Protein 5XPV (pdb70)

Structure (mmCIF, N/CA/C/O backbone):
data_5XPV
#
_entry.id   5XPV
#
_cell.length_a   45.412
_cell.length_b   67.785
_cell.length_c   74.625
_cell.angle_alpha   90.00
_cell.angle_beta   90.00
_cell.angle_gamma   90.00
#
_symmetry.space_group_name_H-M   'P 2 21 21'
#
loop_
_entity.id
_entity.type
_entity.pdbx_description
1 polymer 'amphioxus IgVJ-C2'
2 water water
#
loop_
_atom_site.group_PDB
_atom_site.id
_atom_site.type_symbol
_atom_site.label_atom_id
_atom_site.label_alt_id
_atom_site.label_comp_id
_atom_site.label_asym_id
_atom_site.label_entity_id
_atom_site.label_seq_id
_atom_site.pdbx_PDB_ins_code
_atom_site.Cartn_x
_atom_site.Cartn_y
_atom_site.Cartn_z
_atom_site.occupancy
_atom_site.B_iso_or_equiv
_atom_site.auth_seq_id
_atom_site.auth_comp_id
_atom_site.auth_asym_id
_atom_site.auth_atom_id
_atom_site.pdbx_PDB_model_num
ATOM 1 N N . VAL A 1 1 ? -20.129 1.867 -4.519 1.00 36.68 1 VAL A N 1
ATOM 2 C CA . VAL A 1 1 ? -20.940 2.699 -3.642 1.00 37.41 1 VAL A CA 1
ATOM 3 C C . VAL A 1 1 ? -22.404 2.293 -3.734 1.00 33.48 1 VAL A C 1
ATOM 4 O O . VAL A 1 1 ? -22.972 2.243 -4.831 1.00 30.27 1 VAL A O 1
ATOM 8 N N . SER A 1 2 ? -23.012 2.008 -2.585 1.00 29.67 2 SER A N 1
ATOM 9 C CA . SER A 1 2 ? -24.406 1.571 -2.562 1.00 32.50 2 SER A CA 1
ATOM 10 C C . SER A 1 2 ? -25.261 2.431 -1.635 1.00 30.42 2 SER A C 1
ATOM 11 O O . SER A 1 2 ? -24.901 2.662 -0.476 1.00 28.55 2 SER A O 1
ATOM 14 N N . HIS A 1 3 ? -26.402 2.890 -2.145 1.00 25.47 3 HIS A N 1
ATOM 15 C CA . HIS A 1 3 ? -27.282 3.769 -1.384 1.00 24.77 3 HIS A CA 1
ATOM 16 C C . HIS A 1 3 ? -28.750 3.491 -1.673 1.00 23.01 3 HIS A C 1
ATOM 17 O O . HIS A 1 3 ? -29.098 2.850 -2.663 1.00 22.55 3 HIS A O 1
ATOM 24 N N . GLN A 1 4 ? -29.607 3.988 -0.796 1.00 21.46 4 GLN A N 1
ATOM 25 C CA . GLN A 1 4 ? -31.045 3.901 -1.002 1.00 24.36 4 GLN A CA 1
ATOM 26 C C . GLN A 1 4 ? -31.488 5.146 -1.753 1.00 24.94 4 GLN A C 1
ATOM 27 O O . GLN A 1 4 ? -30.895 6.209 -1.571 1.00 22.23 4 GLN A O 1
ATOM 33 N N . GLN A 1 5 ? -32.512 5.024 -2.596 1.00 25.64 5 GLN A N 1
ATOM 34 C CA . GLN A 1 5 ? -33.022 6.180 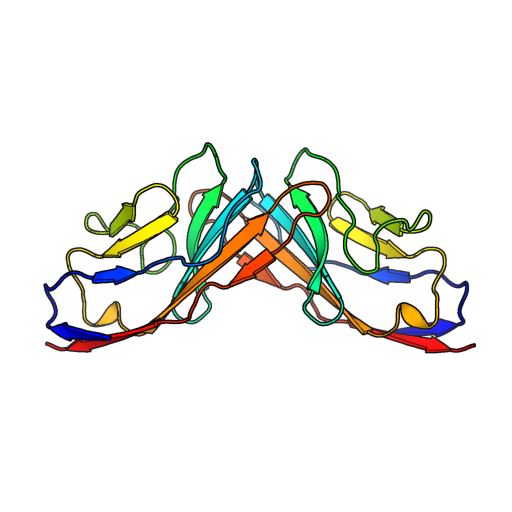-3.326 1.00 24.95 5 GLN A CA 1
ATOM 35 C C . GLN A 1 5 ? -33.370 7.291 -2.340 1.00 25.97 5 GLN A C 1
ATOM 36 O O . GLN A 1 5 ? -33.869 7.027 -1.239 1.00 26.65 5 GLN A O 1
ATOM 42 N N . GLY A 1 6 ? -33.065 8.530 -2.709 1.00 22.05 6 GLY A N 1
ATOM 43 C CA . GLY A 1 6 ? -33.328 9.659 -1.837 1.00 21.56 6 GLY A CA 1
ATOM 44 C C . GLY A 1 6 ? -32.122 10.069 -1.016 1.00 24.92 6 GLY A C 1
ATOM 45 O O . GLY A 1 6 ? -32.054 11.190 -0.502 1.00 22.39 6 GLY A O 1
ATOM 46 N N . GLN A 1 7 ? -31.161 9.162 -0.871 1.00 23.54 7 GLN A N 1
ATOM 47 C CA . GLN A 1 7 ? -29.908 9.547 -0.239 1.00 24.19 7 GLN A CA 1
ATOM 48 C C . GLN A 1 7 ? -29.100 10.405 -1.209 1.00 22.21 7 GLN A C 1
ATOM 49 O O . GLN A 1 7 ? -29.475 10.564 -2.365 1.00 20.54 7 GLN A O 1
ATOM 55 N N . SER A 1 8 ? -27.990 10.951 -0.737 1.00 20.27 8 SER A N 1
ATOM 56 C CA . SER A 1 8 ? -27.111 11.705 -1.614 1.00 21.53 8 SER A CA 1
ATOM 57 C C . SER A 1 8 ? -25.798 10.978 -1.859 1.00 21.11 8 SER A C 1
ATOM 58 O O . SER A 1 8 ? -25.388 10.154 -1.058 1.00 21.66 8 SER A O 1
ATOM 61 N N . HIS A 1 9 ? -25.114 11.305 -2.949 1.00 22.52 9 HIS A N 1
ATOM 62 C CA . HIS A 1 9 ? -23.710 10.908 -3.055 1.00 22.99 9 HIS A CA 1
ATOM 63 C C . HIS A 1 9 ? -22.832 12.055 -3.607 1.00 23.80 9 HIS A C 1
ATOM 64 O O . HIS A 1 9 ? -23.220 12.752 -4.556 1.00 22.99 9 HIS A O 1
ATOM 71 N N . LEU A 1 10 ? -21.623 12.177 -3.064 1.00 18.91 10 LEU A N 1
ATOM 72 C CA . LEU A 1 10 ? -20.583 12.989 -3.682 1.00 21.31 10 LEU A CA 1
ATOM 73 C C . LEU A 1 10 ? -19.550 12.095 -4.384 1.00 21.22 10 LEU A C 1
ATOM 74 O O . LEU A 1 10 ? -18.932 11.246 -3.752 1.00 20.20 10 LEU A O 1
ATOM 79 N N . PHE A 1 11 ? -19.382 12.285 -5.692 1.00 18.02 11 PHE A N 1
ATOM 80 C CA . PHE A 1 11 ? -18.330 11.601 -6.443 1.00 22.30 11 PHE A CA 1
ATOM 81 C C . PHE A 1 11 ? -17.073 12.456 -6.488 1.00 23.54 11 PHE A C 1
ATOM 82 O O . PHE A 1 11 ? -17.125 13.631 -6.869 1.00 20.00 11 PHE A O 1
ATOM 90 N N . GLU A 1 12 ? -15.939 11.864 -6.136 1.00 20.00 12 GLU A N 1
ATOM 91 C CA . GLU A 1 12 ? -14.694 12.615 -6.118 1.00 17.95 12 GLU A CA 1
ATOM 92 C C . GLU A 1 12 ? 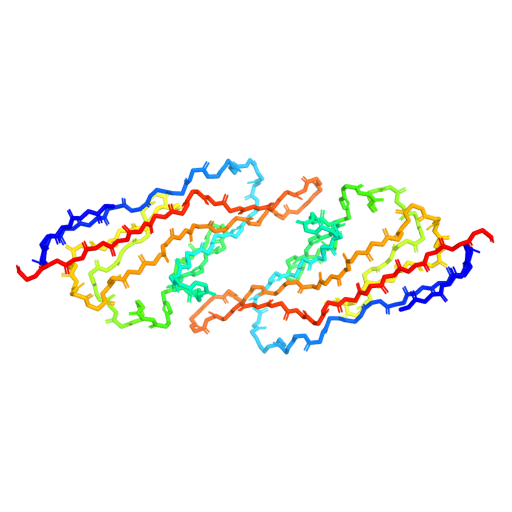-13.869 12.455 -7.390 1.00 21.53 12 GLU A C 1
ATOM 93 O O . GLU A 1 12 ? -13.598 11.346 -7.855 1.00 20.57 12 GLU A O 1
ATOM 99 N N . CYS A 1 13 ? -13.477 13.589 -7.951 1.00 18.70 13 CYS A N 1
ATOM 100 C CA . CYS A 1 13 ? -12.498 13.597 -9.023 1.00 20.51 13 CYS A CA 1
ATOM 101 C C . CYS A 1 13 ? -11.114 13.677 -8.389 1.00 20.61 13 CYS A C 1
ATOM 102 O O . CYS A 1 13 ? -10.765 14.695 -7.798 1.00 22.22 13 CYS A O 1
ATOM 105 N N . ASP A 1 14 ? -10.343 12.597 -8.488 1.00 20.55 14 ASP A N 1
ATOM 106 C CA . ASP A 1 14 ? -9.034 12.533 -7.833 1.00 23.51 14 ASP A CA 1
ATOM 107 C C . ASP A 1 14 ? -7.873 12.730 -8.810 1.00 23.70 14 ASP A C 1
ATOM 108 O O . ASP A 1 14 ? -6.736 12.324 -8.544 1.00 23.10 14 ASP A O 1
ATOM 113 N N . TYR A 1 15 ? -8.152 13.377 -9.934 1.00 18.40 15 TYR A N 1
ATOM 114 C CA . TYR A 1 15 ? -7.099 13.677 -10.896 1.00 20.68 15 TYR A CA 1
ATOM 115 C C . TYR A 1 15 ? -6.469 15.034 -10.602 1.00 23.46 15 TYR A C 1
ATOM 116 O O . TYR A 1 15 ? -7.175 16.037 -10.502 1.00 24.45 15 TYR A O 1
ATOM 125 N N . PRO A 1 16 ? -5.132 15.067 -10.474 1.00 21.77 16 PRO A N 1
ATOM 126 C CA . PRO A 1 16 ? -4.402 16.298 -10.151 1.00 22.74 16 PRO A CA 1
ATOM 127 C C . PRO A 1 16 ? -4.497 17.344 -11.260 1.00 25.29 16 PRO A C 1
ATOM 128 O O . PRO A 1 16 ? -4.210 17.040 -12.418 1.00 30.13 16 PRO A O 1
ATOM 132 N N . ILE A 1 17 ? -4.895 18.559 -10.900 1.00 22.57 17 ILE A N 1
ATOM 133 C CA . ILE A 1 17 ? -4.967 19.670 -11.844 1.00 22.75 17 ILE A CA 1
ATOM 134 C C . ILE A 1 17 ? -3.966 20.748 -11.440 1.00 32.36 17 ILE A C 1
ATOM 135 O O . ILE A 1 17 ? -4.104 21.349 -10.372 1.00 29.62 17 ILE A O 1
ATOM 140 N N . SER A 1 18 ? -2.953 20.982 -12.272 1.00 33.16 18 SER A N 1
ATOM 141 C CA . SER A 1 18 ? -1.949 21.999 -11.955 1.00 36.50 18 SER A CA 1
ATOM 142 C C . SER A 1 18 ? -1.985 23.173 -12.932 1.00 38.65 18 SER A C 1
ATOM 143 O O . SER A 1 18 ? -1.568 24.282 -12.594 1.00 35.55 18 SER A O 1
ATOM 146 N N . ALA A 1 19 ? -2.493 22.931 -14.138 1.00 25.11 19 ALA A N 1
ATOM 147 C CA . ALA A 1 19 ? -2.622 23.986 -15.138 1.00 26.74 19 ALA A CA 1
ATOM 148 C C . ALA A 1 19 ? -3.586 25.083 -14.694 1.00 26.60 19 ALA A C 1
ATOM 149 O O . ALA A 1 19 ? -4.556 24.813 -13.989 1.00 28.82 19 ALA A O 1
ATOM 151 N N . ASP A 1 20 ? -3.316 26.317 -15.116 1.00 29.71 20 ASP A N 1
ATOM 152 C CA . ASP A 1 20 ? -4.203 27.452 -14.856 1.00 34.78 20 ASP A CA 1
ATOM 153 C C . ASP A 1 20 ? -5.506 27.351 -15.641 1.00 34.45 20 ASP A C 1
ATOM 154 O O . ASP A 1 20 ? -6.543 27.853 -15.213 1.00 33.99 20 ASP A O 1
ATOM 159 N N . THR A 1 21 ? -5.437 26.729 -16.814 1.00 26.61 21 THR A N 1
ATOM 160 C CA . THR A 1 21 ? -6.611 26.575 -17.662 1.00 22.83 21 THR A CA 1
ATOM 161 C C . THR A 1 21 ? -6.839 25.093 -17.931 1.00 20.37 21 THR A C 1
ATOM 162 O O . THR A 1 21 ? -5.907 24.367 -18.275 1.00 22.26 21 THR A O 1
ATOM 166 N N . TYR A 1 22 ? -8.079 24.647 -17.768 1.00 22.46 22 TYR A N 1
ATOM 167 C CA . TYR A 1 22 ? -8.386 23.227 -17.843 1.00 21.12 22 TYR A CA 1
ATOM 168 C C . TYR A 1 22 ? -9.877 23.001 -18.011 1.00 21.38 22 TYR A C 1
ATOM 169 O O . TYR A 1 22 ? -10.692 23.885 -17.746 1.00 22.25 22 TYR A O 1
ATOM 178 N N . VAL A 1 23 ? -10.218 21.798 -18.450 1.00 21.96 23 VAL A N 1
ATOM 179 C CA . VAL A 1 23 ? -11.601 21.400 -18.627 1.00 17.84 23 VAL A CA 1
ATOM 180 C C . VAL A 1 23 ? -11.871 20.149 -17.798 1.00 20.30 23 VAL A C 1
ATOM 181 O O . VAL A 1 23 ? -11.027 19.256 -17.724 1.00 19.97 23 VAL A O 1
ATOM 185 N N . ILE A 1 24 ? -13.032 20.108 -17.149 1.00 17.73 24 ILE A N 1
ATOM 186 C CA . ILE A 1 24 ? -13.464 18.934 -16.415 1.00 18.11 24 ILE A CA 1
ATOM 187 C C . ILE A 1 24 ? -14.783 18.413 -16.986 1.00 18.09 24 ILE A C 1
ATOM 188 O O . ILE A 1 24 ? -15.722 19.182 -17.183 1.00 19.15 24 ILE A O 1
ATOM 193 N N . ASN A 1 25 ? -14.843 17.113 -17.266 1.00 17.44 25 ASN A N 1
ATOM 194 C CA . ASN A 1 25 ? -16.101 16.445 -17.587 1.00 17.22 25 ASN A CA 1
ATOM 195 C C . ASN A 1 25 ? -16.408 15.346 -16.582 1.00 17.68 25 ASN A C 1
ATOM 196 O O . ASN A 1 25 ? -15.497 14.673 -16.103 1.00 18.05 25 ASN A O 1
ATOM 201 N N . TRP A 1 26 ? -17.686 15.161 -16.281 1.00 16.66 26 TRP A N 1
ATOM 202 C CA . TRP A 1 26 ? -18.125 13.986 -15.539 1.00 15.28 26 TRP A CA 1
ATOM 203 C C . TRP A 1 26 ? -18.852 13.067 -16.509 1.00 17.38 26 TRP A C 1
ATOM 204 O O . TRP A 1 26 ? -19.660 13.521 -17.326 1.00 15.63 26 TRP A O 1
ATOM 215 N N . TYR A 1 27 ? -18.529 11.780 -16.433 1.00 17.44 27 TYR A N 1
ATOM 216 C CA . TYR A 1 27 ? -19.103 10.778 -17.319 1.00 19.10 27 TYR A CA 1
ATOM 217 C C . TYR A 1 27 ? -19.960 9.797 -16.545 1.00 21.42 27 TYR A C 1
ATOM 218 O O . TYR A 1 27 ? -19.652 9.456 -15.400 1.00 20.34 27 TYR A O 1
ATOM 227 N N . LYS A 1 28 ? -21.043 9.365 -17.182 1.00 18.90 28 LYS A N 1
ATOM 228 C CA . LYS A 1 28 ? -21.897 8.294 -16.687 1.00 21.66 28 LYS A CA 1
ATOM 229 C C . LYS A 1 28 ? -21.987 7.222 -17.770 1.00 24.50 28 LYS A C 1
ATOM 230 O O . LYS A 1 28 ? -22.521 7.478 -18.852 1.00 21.34 28 LYS A O 1
ATOM 236 N N . ASP A 1 29 ? -21.452 6.038 -17.482 1.00 24.51 29 ASP A N 1
ATOM 237 C CA . ASP A 1 29 ? -21.412 4.941 -18.457 1.00 24.20 29 ASP A CA 1
ATOM 238 C C . ASP A 1 29 ? -20.841 5.392 -19.809 1.00 29.40 29 ASP A C 1
ATOM 239 O O . ASP A 1 29 ? -21.338 5.006 -20.871 1.00 25.66 29 ASP A O 1
ATOM 244 N N . GLY A 1 30 ? -19.800 6.220 -19.761 1.00 26.40 30 GLY A N 1
ATOM 245 C CA . GLY A 1 30 ? -19.102 6.649 -20.962 1.00 30.37 30 GLY A CA 1
ATOM 246 C C . GLY A 1 30 ? -19.703 7.834 -21.701 1.00 27.43 30 GLY A C 1
ATOM 247 O O . GLY A 1 30 ? -19.214 8.217 -22.764 1.00 27.10 30 GLY A O 1
ATOM 248 N N . THR A 1 31 ? -20.767 8.414 -21.153 1.00 22.85 31 THR A N 1
ATOM 249 C CA . THR A 1 31 ? -21.402 9.586 -21.753 1.00 23.90 31 THR A CA 1
ATOM 250 C C . THR A 1 31 ? -21.266 10.803 -20.843 1.00 22.21 31 THR A C 1
ATOM 251 O O . THR A 1 31 ? -21.527 10.709 -19.642 1.00 20.81 31 THR A O 1
ATOM 255 N N . SER A 1 32 ? -20.871 11.942 -21.405 1.00 17.97 32 SER A N 1
ATOM 256 C CA . SER A 1 32 ? -20.669 13.140 -20.591 1.00 19.63 32 SER A CA 1
ATOM 257 C C . SER A 1 32 ? -21.984 13.659 -20.017 1.00 22.12 32 SER A C 1
ATOM 258 O O . SER A 1 32 ? -22.929 13.946 -20.766 1.00 20.69 32 SER A O 1
ATOM 261 N N . VAL A 1 33 ? -22.042 13.780 -18.692 1.00 19.02 33 VAL A N 1
ATOM 262 C CA . VAL A 1 33 ? -23.222 14.329 -18.026 1.00 20.32 33 VAL A CA 1
ATOM 263 C C . VAL A 1 33 ? -22.940 15.717 -17.461 1.00 19.37 33 VAL A C 1
ATOM 264 O O . VAL A 1 33 ? -23.816 16.344 -16.872 1.00 19.76 33 VAL A O 1
ATOM 268 N N . MET A 1 34 ? -21.714 16.194 -17.636 1.00 19.74 34 MET A N 1
ATOM 269 C CA . MET A 1 34 ? -21.365 17.549 -17.213 1.00 21.02 34 MET A CA 1
ATOM 270 C C . MET A 1 34 ? -20.051 17.987 -17.832 1.00 20.54 34 MET A C 1
ATOM 271 O O . MET A 1 34 ? -19.114 17.206 -17.906 1.00 18.01 34 MET A O 1
ATOM 276 N N . ASN A 1 35 ? -19.988 19.242 -18.265 1.00 20.29 35 ASN A N 1
ATOM 277 C CA . ASN A 1 35 ? -18.737 19.813 -18.739 1.00 21.39 35 ASN A CA 1
ATOM 278 C C . ASN A 1 35 ? -18.493 21.159 -18.069 1.00 21.25 35 ASN A C 1
ATOM 279 O O . ASN A 1 35 ? -19.432 21.853 -17.689 1.00 21.50 35 ASN A O 1
ATOM 284 N N . TYR A 1 36 ? -17.224 21.515 -17.923 1.00 18.35 36 TYR A N 1
ATOM 285 C CA . TYR A 1 36 ? -16.839 22.741 -17.243 1.00 18.93 36 TYR A CA 1
ATOM 286 C C . TYR A 1 36 ? -15.483 23.209 -17.740 1.00 19.63 36 TYR A C 1
ATOM 287 O O . TYR A 1 36 ? -14.541 22.427 -17.791 1.00 18.97 36 TYR A O 1
ATOM 296 N N . LEU A 1 37 ? -15.397 24.482 -18.112 1.00 21.19 37 LEU A N 1
ATOM 297 C CA . LEU A 1 37 ? -14.122 25.115 -18.436 1.00 20.77 37 LEU A CA 1
ATOM 298 C C . LEU A 1 37 ? -13.714 26.006 -17.273 1.00 22.88 37 LEU A C 1
ATOM 299 O O . LEU A 1 37 ? -14.555 26.706 -16.711 1.00 23.71 37 LEU A O 1
ATOM 304 N N . SER A 1 38 ? -12.437 25.962 -16.900 1.00 21.03 38 SER A N 1
ATOM 305 C CA . SER A 1 38 ? -11.948 26.703 -15.736 1.00 21.74 38 SER A CA 1
ATOM 306 C C . SER A 1 38 ? -12.366 28.173 -15.788 1.00 26.57 38 SER A C 1
ATOM 307 O O . SER A 1 38 ? -12.229 28.829 -16.813 1.00 26.07 38 SER A O 1
ATOM 310 N N . GLY A 1 39 ? -12.903 28.675 -14.680 1.00 35.45 39 GLY A N 1
ATOM 311 C CA . GLY A 1 39 ? -13.361 30.051 -14.613 1.00 36.45 39 GLY A CA 1
ATOM 312 C C . GLY A 1 39 ? -14.795 30.236 -15.079 1.00 43.21 39 GLY A C 1
ATOM 313 O O . GLY A 1 39 ? -15.373 31.310 -14.904 1.00 47.64 39 GLY A O 1
ATOM 314 N N . GLY A 1 40 ? -15.373 29.191 -15.667 1.00 30.80 40 GLY A N 1
ATOM 315 C CA . GLY A 1 40 ? -16.721 29.266 -16.203 1.00 29.63 40 GLY A CA 1
ATOM 316 C C . GLY A 1 40 ? -17.779 28.717 -15.261 1.00 30.94 40 GLY A C 1
ATOM 317 O O . GLY A 1 40 ? -17.671 28.856 -14.041 1.00 32.59 40 GLY A O 1
ATOM 318 N N . GLU A 1 41 ? -18.807 28.099 -15.838 1.00 32.41 41 GLU A N 1
ATOM 319 C CA . GLU A 1 41 ? -19.890 27.481 -15.074 1.00 33.69 41 GLU A CA 1
ATOM 320 C C . GLU A 1 41 ? -20.108 26.047 -15.547 1.00 29.64 41 GLU A C 1
ATOM 321 O O . GLU A 1 41 ? -19.924 25.753 -16.726 1.00 27.69 41 GLU A O 1
ATOM 327 N N . PRO A 1 42 ? -20.534 25.155 -14.640 1.00 24.96 42 PRO A N 1
ATOM 328 C CA . PRO A 1 42 ? -20.853 23.787 -15.059 1.00 22.49 42 PRO A CA 1
ATOM 329 C C . PRO A 1 42 ? -22.095 23.717 -15.940 1.00 24.28 42 PRO A C 1
ATOM 330 O O . PRO A 1 42 ? -23.062 24.444 -15.715 1.00 22.94 42 PRO A O 1
ATOM 334 N N . ALA A 1 43 ? -22.062 22.843 -16.936 1.00 18.87 43 ALA A N 1
ATOM 335 C CA . ALA A 1 43 ? -23.233 22.577 -17.753 1.00 24.29 43 ALA A CA 1
ATOM 336 C C . ALA A 1 43 ? -23.584 21.107 -17.641 1.00 23.63 43 ALA A C 1
ATOM 337 O O . ALA A 1 43 ? -22.808 20.250 -18.053 1.00 19.74 43 ALA A O 1
ATOM 339 N N . PHE A 1 44 ? -24.752 20.815 -17.079 1.00 22.32 44 PHE A N 1
ATOM 340 C CA . PHE A 1 44 ? -25.176 19.432 -16.900 1.00 24.74 44 PHE A CA 1
ATOM 341 C C . PHE A 1 44 ? -25.949 18.946 -18.123 1.00 26.21 44 PHE A C 1
ATOM 342 O O . PHE A 1 44 ? -26.770 19.672 -18.683 1.00 27.22 44 PHE A O 1
ATOM 350 N N . THR A 1 45 ? -25.661 17.716 -18.541 1.00 22.21 45 THR A N 1
ATOM 351 C CA . THR A 1 45 ? -26.142 17.207 -19.817 1.00 22.66 45 THR A CA 1
ATOM 352 C C . THR A 1 45 ? -26.638 15.767 -19.731 1.00 24.73 45 THR A C 1
ATOM 353 O O . THR A 1 45 ? -26.400 15.073 -18.745 1.00 21.79 45 THR A O 1
ATOM 357 N N . GLU A 1 46 ? -27.309 15.331 -20.797 1.00 22.36 46 GLU A N 1
ATOM 358 C CA . GLU A 1 46 ? -27.853 13.975 -20.923 1.00 25.89 46 GLU A CA 1
ATOM 359 C C . GLU A 1 46 ? -28.687 13.629 -19.682 1.00 25.82 46 GLU A C 1
ATOM 360 O O . GLU A 1 46 ? -29.604 14.363 -19.348 1.00 26.99 46 GLU A O 1
ATOM 366 N N . ASP A 1 47 ? -28.352 12.546 -18.982 1.00 27.25 47 ASP A N 1
ATOM 367 C CA . ASP A 1 47 ? -29.166 12.100 -17.847 1.00 24.84 47 ASP A CA 1
ATOM 368 C C . ASP A 1 47 ? -29.236 13.094 -16.690 1.00 27.25 47 ASP A C 1
ATOM 369 O O . ASP A 1 47 ? -30.179 13.056 -15.907 1.00 30.51 47 ASP A O 1
ATOM 374 N N . LEU A 1 48 ? -28.247 13.973 -16.573 1.00 24.99 48 LEU A N 1
ATOM 375 C CA . LEU A 1 48 ? -28.224 14.934 -15.473 1.00 24.90 48 LEU A CA 1
ATOM 376 C C . LEU A 1 48 ? -28.786 16.284 -15.896 1.00 27.99 48 LEU A C 1
ATOM 377 O O . LEU A 1 48 ? -28.771 17.250 -15.128 1.00 28.73 48 LEU A O 1
ATOM 382 N N . ASP A 1 49 ? -29.282 16.355 -17.123 1.00 34.73 49 ASP A N 1
ATOM 383 C CA . ASP A 1 49 ? -29.929 17.575 -17.575 1.00 37.55 49 ASP A CA 1
ATOM 384 C C . ASP A 1 49 ? -31.283 17.674 -16.880 1.00 38.71 49 ASP A C 1
ATOM 385 O O . ASP A 1 49 ? -31.845 16.656 -16.463 1.00 42.54 49 ASP A O 1
ATOM 390 N N . ASP A 1 50 ? -31.774 18.898 -16.716 1.00 37.05 50 ASP A N 1
ATOM 391 C CA . ASP A 1 50 ? -33.073 19.157 -16.085 1.00 36.14 50 ASP A CA 1
ATOM 392 C C . ASP A 1 50 ? -33.110 18.760 -14.608 1.00 32.56 50 ASP A C 1
ATOM 393 O O . ASP A 1 50 ? -34.140 18.904 -13.949 1.00 36.46 50 ASP A O 1
ATOM 398 N N . ARG A 1 51 ? -32.005 18.233 -14.094 1.00 36.79 51 ARG A N 1
ATOM 399 C CA . ARG A 1 51 ? -31.953 17.828 -12.694 1.00 29.21 51 ARG A CA 1
ATOM 400 C C . ARG A 1 51 ? -31.637 19.017 -11.806 1.00 28.53 51 ARG A C 1
ATOM 401 O O . ARG A 1 51 ? -30.595 19.655 -11.937 1.00 31.46 51 ARG A O 1
ATOM 409 N N . THR A 1 52 ? -32.563 19.304 -10.899 1.00 27.66 52 THR A N 1
ATOM 410 C CA . THR A 1 52 ? -32.418 20.380 -9.930 1.00 26.86 52 THR A CA 1
ATOM 411 C C . THR A 1 52 ? -31.561 19.996 -8.716 1.00 28.37 52 THR A C 1
ATOM 412 O O . THR A 1 52 ? -31.075 20.865 -7.998 1.00 28.17 52 THR A O 1
ATOM 416 N N . ASP A 1 53 ? -31.356 18.702 -8.505 1.00 21.90 53 ASP A N 1
ATOM 417 C CA . ASP A 1 53 ? -30.675 18.226 -7.301 1.00 23.04 53 ASP A CA 1
ATOM 418 C C . ASP A 1 53 ? -29.194 17.886 -7.526 1.00 24.48 53 ASP A C 1
ATOM 419 O O . ASP A 1 53 ? -28.554 17.288 -6.661 1.00 22.83 53 ASP A O 1
ATOM 424 N N . VAL A 1 54 ? -28.650 18.245 -8.685 1.00 22.61 54 VAL A N 1
ATOM 425 C CA . VAL A 1 54 ? -27.243 17.947 -8.962 1.00 22.12 54 VAL A CA 1
ATOM 426 C C . VAL A 1 54 ? -26.396 19.210 -8.811 1.00 25.80 54 VAL A C 1
ATOM 427 O O . VAL A 1 54 ? -26.849 20.313 -9.120 1.00 25.82 54 VAL A O 1
ATOM 431 N N . GLN A 1 55 ? -25.179 19.058 -8.293 1.00 21.85 55 GLN A N 1
ATOM 432 C CA . GLN A 1 55 ? -24.288 20.210 -8.131 1.00 23.02 55 GLN A CA 1
ATOM 433 C C . GLN A 1 55 ? -22.852 19.882 -8.479 1.00 21.91 55 GLN A C 1
ATOM 434 O O . GLN A 1 55 ? -22.389 18.758 -8.287 1.00 19.48 55 GLN A O 1
ATOM 440 N N . PHE A 1 56 ? -22.160 20.892 -8.992 1.00 17.68 56 PHE A N 1
ATOM 441 C CA . PHE A 1 56 ? -20.725 20.850 -9.207 1.00 21.04 56 PHE A CA 1
ATOM 442 C C . PHE A 1 56 ? -20.084 21.449 -7.970 1.00 21.81 56 PHE A C 1
ATOM 443 O O . PHE A 1 56 ? -20.291 22.627 -7.674 1.00 22.67 56 PHE A O 1
ATOM 451 N N . VAL A 1 57 ? -19.321 20.645 -7.239 1.00 19.54 57 VAL A N 1
ATOM 452 C CA . VAL A 1 57 ? -18.850 21.065 -5.923 1.00 21.72 57 VAL A CA 1
ATOM 453 C C . VAL A 1 57 ? -17.363 21.410 -5.914 1.00 20.85 57 VAL A C 1
ATOM 454 O O . VAL A 1 57 ? -16.533 20.639 -6.403 1.00 21.01 57 VAL A O 1
ATOM 458 N N . ASN A 1 58 ? -17.047 22.579 -5.356 1.00 22.41 58 ASN A N 1
ATOM 459 C CA . ASN A 1 58 ? -15.680 23.091 -5.289 1.00 21.62 58 ASN A CA 1
ATOM 460 C C . ASN A 1 58 ? -15.000 23.083 -6.656 1.00 23.20 58 ASN A C 1
ATOM 461 O O . ASN A 1 58 ? -13.802 22.822 -6.754 1.00 21.43 58 ASN A O 1
ATOM 466 N N . ASN A 1 59 ? -15.770 23.359 -7.705 1.00 22.30 59 ASN A N 1
ATOM 467 C CA . ASN A 1 59 ? -15.249 23.364 -9.073 1.00 22.17 59 ASN A CA 1
ATOM 468 C C . ASN A 1 59 ? -14.546 22.064 -9.465 1.00 21.60 59 ASN A C 1
ATOM 469 O O . ASN A 1 59 ? -13.615 22.080 -10.265 1.00 20.80 59 ASN A O 1
ATOM 474 N N . ARG A 1 60 ? -14.990 20.939 -8.910 1.00 19.11 60 ARG A N 1
ATOM 475 C CA . ARG A 1 60 ? -14.343 19.668 -9.217 1.00 21.27 60 ARG A CA 1
ATOM 476 C C . ARG A 1 60 ? -15.271 18.463 -9.095 1.00 19.44 60 ARG A C 1
ATOM 477 O O . ARG A 1 60 ? -15.349 17.646 -10.006 1.00 16.53 60 ARG A O 1
ATOM 485 N N . ASN A 1 61 ? -15.962 18.342 -7.966 1.00 17.74 61 ASN A N 1
ATOM 486 C CA . ASN A 1 61 ? -16.667 17.101 -7.661 1.00 20.17 61 ASN A CA 1
ATOM 487 C C . ASN A 1 61 ? -18.134 17.128 -8.054 1.00 19.61 61 ASN A C 1
ATOM 488 O O . ASN A 1 61 ? -18.728 18.194 -8.200 1.00 19.46 61 ASN A O 1
ATOM 493 N N . LEU A 1 62 ? -18.704 15.938 -8.223 1.00 19.39 62 LEU A N 1
ATOM 494 C CA . LEU A 1 62 ? -20.089 15.787 -8.646 1.00 17.29 62 LEU A CA 1
ATOM 495 C C . LEU A 1 62 ? -20.955 15.331 -7.485 1.00 20.80 62 LEU A C 1
ATOM 496 O O . LEU A 1 62 ? -20.725 14.273 -6.897 1.00 21.14 62 LEU A O 1
ATOM 501 N N . GLU A 1 63 ? -21.953 16.142 -7.166 1.00 17.93 63 GLU A N 1
ATOM 502 C CA . GLU A 1 63 ? -22.901 15.823 -6.104 1.00 22.05 63 GLU A CA 1
ATOM 503 C C . GLU A 1 63 ? -24.278 15.529 -6.680 1.00 19.55 63 GLU A C 1
ATOM 504 O O . GLU A 1 63 ? -24.830 16.343 -7.421 1.00 21.12 63 GLU A O 1
ATOM 510 N N . ILE A 1 64 ? -24.821 14.358 -6.358 1.00 16.66 64 ILE A N 1
ATOM 511 C CA . ILE A 1 64 ? -26.221 14.072 -6.642 1.00 18.90 64 ILE A CA 1
ATOM 512 C C . ILE A 1 64 ? -26.951 13.992 -5.306 1.00 23.00 64 ILE A C 1
ATOM 513 O O . ILE A 1 64 ? -26.750 13.055 -4.538 1.00 19.89 64 ILE A O 1
ATOM 518 N N . THR A 1 65 ? -27.783 14.986 -5.028 1.00 20.07 65 THR A N 1
ATOM 519 C CA . THR A 1 65 ? -28.392 15.123 -3.707 1.00 21.49 65 THR A CA 1
ATOM 520 C C . THR A 1 65 ? -29.591 14.194 -3.516 1.00 21.23 65 THR A C 1
ATOM 521 O O . THR A 1 65 ? -29.840 13.715 -2.410 1.00 22.05 65 THR A O 1
ATOM 525 N N . ASN A 1 66 ? -30.313 13.927 -4.599 1.00 18.61 66 ASN A N 1
ATOM 526 C CA . ASN A 1 66 ? -31.513 13.096 -4.540 1.00 20.18 66 ASN A CA 1
ATOM 527 C C . ASN A 1 66 ? -31.400 11.882 -5.457 1.00 21.30 66 ASN A C 1
ATOM 528 O O . ASN A 1 66 ? -31.950 11.874 -6.557 1.00 20.95 66 ASN A O 1
ATOM 533 N N . LEU A 1 67 ? -30.682 10.858 -4.999 1.00 19.95 67 LEU A N 1
ATOM 534 C CA . LEU A 1 67 ? -30.415 9.675 -5.817 1.00 20.32 67 LEU A CA 1
ATOM 535 C C . LEU A 1 67 ? -31.695 8.984 -6.278 1.00 23.68 67 LEU A C 1
ATOM 536 O O . LEU A 1 67 ? -32.585 8.719 -5.474 1.00 23.88 67 LEU A O 1
ATOM 541 N N . ARG A 1 68 ? -31.772 8.714 -7.577 1.00 22.32 68 ARG A N 1
ATOM 542 C CA . ARG A 1 68 ? -32.823 7.881 -8.154 1.00 23.17 68 ARG A CA 1
ATOM 543 C C . ARG A 1 68 ? -32.241 6.532 -8.519 1.00 22.89 68 ARG A C 1
ATOM 544 O O . ARG A 1 68 ? -31.032 6.404 -8.701 1.00 23.03 68 ARG A O 1
ATOM 552 N N . VAL A 1 69 ? -33.100 5.528 -8.659 1.00 25.30 69 VAL A N 1
ATOM 553 C CA . VAL A 1 69 ? -32.656 4.231 -9.155 1.00 28.02 69 VAL A CA 1
ATOM 554 C C . VAL A 1 69 ? -32.015 4.377 -10.538 1.00 25.14 69 VAL A C 1
ATOM 555 O O . VAL A 1 69 ? -31.015 3.721 -10.844 1.00 27.10 69 VAL A O 1
ATOM 559 N N . SER A 1 70 ? -32.570 5.264 -11.360 1.00 23.13 70 SER A N 1
ATOM 560 C CA . SER A 1 70 ? -32.040 5.485 -12.708 1.00 29.19 70 SER A CA 1
ATOM 561 C C . SER A 1 70 ? -30.629 6.096 -12.713 1.00 27.31 70 SER A C 1
ATOM 562 O O . SER A 1 70 ? -29.951 6.083 -13.743 1.00 26.01 70 SER A O 1
ATOM 565 N N . ASP A 1 71 ? -30.185 6.629 -11.575 1.00 23.84 71 ASP A N 1
ATOM 566 C CA . ASP A 1 71 ? -28.837 7.197 -11.485 1.00 23.47 71 ASP A CA 1
ATOM 567 C C . ASP A 1 71 ? -27.768 6.111 -11.432 1.00 25.29 71 ASP A C 1
ATOM 568 O O . ASP A 1 71 ? -26.571 6.400 -11.537 1.00 21.94 71 ASP A O 1
ATOM 573 N N . GLU A 1 72 ? -28.205 4.866 -11.261 1.00 24.82 72 GLU A N 1
ATOM 574 C CA . GLU A 1 72 ? -27.305 3.715 -11.264 1.00 29.75 72 GLU A CA 1
ATOM 575 C C . GLU A 1 72 ? -26.376 3.725 -12.475 1.00 26.37 72 GLU A C 1
ATOM 576 O O . GLU A 1 72 ? -26.812 3.965 -13.597 1.00 25.78 72 GLU A O 1
ATOM 582 N N . GLY A 1 73 ? -25.091 3.471 -12.249 1.00 24.47 73 GLY A N 1
ATOM 583 C CA . GLY A 1 73 ? -24.150 3.402 -13.353 1.00 27.12 73 GLY A CA 1
ATOM 584 C C . GLY A 1 73 ? -22.716 3.666 -12.942 1.00 23.53 73 GLY A C 1
ATOM 585 O O . GLY A 1 73 ? -22.428 3.849 -11.762 1.00 23.35 73 GLY A O 1
ATOM 586 N N . GLU A 1 74 ? -21.815 3.681 -13.919 1.00 23.09 74 GLU A N 1
ATOM 587 C CA . GLU A 1 74 ? -20.411 3.953 -13.645 1.00 22.73 74 GLU A CA 1
ATOM 588 C C . GLU A 1 74 ? -20.090 5.420 -13.888 1.00 24.13 74 GLU A C 1
ATOM 589 O O . GLU A 1 74 ? -20.418 5.972 -14.940 1.00 22.35 74 GLU A O 1
ATOM 595 N N . TYR A 1 75 ? -19.447 6.042 -12.904 1.00 20.27 75 TYR A N 1
ATOM 596 C CA . TYR A 1 75 ? -19.110 7.461 -12.967 1.00 18.10 75 TYR A CA 1
ATOM 597 C C . TYR A 1 75 ? -17.611 7.688 -12.848 1.00 18.05 75 TYR A C 1
ATOM 598 O O . TYR A 1 75 ? -16.938 7.041 -12.046 1.00 18.95 75 TYR A O 1
ATOM 607 N N . TYR A 1 76 ? -17.094 8.633 -13.624 1.00 18.76 76 TYR A N 1
ATOM 608 C CA . TYR A 1 76 ? -15.718 9.091 -13.437 1.00 20.50 76 TYR A CA 1
ATOM 609 C C . TYR A 1 76 ? -15.536 10.473 -14.045 1.00 17.86 76 TYR A C 1
ATOM 610 O O . TYR A 1 76 ? -16.301 10.875 -14.921 1.00 19.37 76 TYR A O 1
ATOM 619 N N . CYS A 1 77 ? -14.522 11.195 -13.579 1.00 18.68 77 CYS A N 1
ATOM 620 C CA . CYS A 1 77 ? -14.198 12.505 -14.136 1.00 18.47 77 CYS A CA 1
ATOM 621 C C . CYS A 1 77 ? -13.069 12.367 -15.149 1.00 20.45 77 CYS A C 1
ATOM 622 O O . CYS A 1 77 ? -12.250 11.456 -15.044 1.00 19.29 77 CYS A O 1
ATOM 625 N N . SER A 1 78 ? -13.048 13.258 -16.137 1.00 19.86 78 SER A N 1
ATOM 626 C CA . SER A 1 78 ? -11.926 13.367 -17.060 1.00 20.26 78 SER A CA 1
ATOM 627 C C . SER A 1 78 ? -11.430 14.801 -17.054 1.00 20.80 78 SER A C 1
ATOM 628 O O . SER A 1 78 ? -12.227 15.735 -17.121 1.00 22.18 78 SER A O 1
ATOM 631 N N . VAL A 1 79 ? -10.115 14.971 -16.976 1.00 19.22 79 VAL A N 1
ATOM 632 C CA . VAL A 1 79 ? -9.508 16.295 -16.946 1.00 16.03 79 VAL A CA 1
ATOM 633 C C . VAL A 1 79 ? -8.635 16.529 -18.180 1.00 19.73 79 VAL A C 1
ATOM 634 O O . VAL A 1 79 ? -7.882 15.648 -18.585 1.00 19.72 79 VAL A O 1
ATOM 638 N N . ILE A 1 80 ? -8.759 17.701 -18.791 1.00 16.56 80 ILE A N 1
ATOM 639 C CA . ILE A 1 80 ? -7.852 18.090 -19.867 1.00 17.12 80 ILE A CA 1
ATOM 640 C C . ILE A 1 80 ? -7.205 19.422 -19.515 1.00 18.86 80 ILE A C 1
ATOM 641 O O . ILE A 1 80 ? -7.895 20.428 -19.349 1.00 20.69 80 ILE A O 1
ATOM 646 N N . GLU A 1 81 ? -5.884 19.420 -19.383 1.00 18.39 81 GLU A N 1
ATOM 647 C CA . GLU A 1 81 ? -5.150 20.651 -19.127 1.00 23.55 81 GLU A CA 1
ATOM 648 C C . GLU A 1 81 ? -4.809 21.365 -20.429 1.00 23.52 81 GLU A C 1
ATOM 649 O O . GLU A 1 81 ? -4.413 20.734 -21.409 1.00 19.73 81 GLU A O 1
ATOM 655 N N . ILE A 1 82 ? -4.965 22.684 -20.431 1.00 23.01 82 ILE A N 1
ATOM 656 C CA . ILE A 1 82 ? -4.654 23.488 -21.607 1.00 24.69 82 ILE A CA 1
ATOM 657 C C . ILE A 1 82 ? -3.293 24.162 -21.467 1.00 24.47 82 ILE A C 1
ATOM 658 O O . ILE A 1 82 ? -2.983 24.731 -20.422 1.00 26.06 82 ILE A O 1
ATOM 663 N N . GLY A 1 83 ? -2.478 24.091 -22.517 1.00 22.86 83 GLY A N 1
ATOM 664 C CA . GLY A 1 83 ? -1.210 24.798 -22.535 1.00 28.95 83 GLY A CA 1
ATOM 665 C C . GLY A 1 83 ? 0.005 23.894 -22.593 1.00 25.59 83 GLY A C 1
ATOM 666 O O . GLY A 1 83 ? -0.117 22.675 -22.725 1.00 22.83 83 GLY A O 1
ATOM 667 N N . ALA A 1 84 ? 1.186 24.499 -22.492 1.00 26.69 84 ALA A N 1
ATOM 668 C CA . ALA A 1 84 ? 2.435 23.759 -22.601 1.00 26.73 84 ALA A CA 1
ATOM 669 C C . ALA A 1 84 ? 2.520 22.669 -21.537 1.00 26.87 84 ALA A C 1
ATOM 670 O O . ALA A 1 84 ? 2.211 22.900 -20.369 1.00 26.73 84 ALA A O 1
ATOM 672 N N . GLY A 1 85 ? 2.910 21.470 -21.958 1.00 25.30 85 GLY A N 1
ATOM 673 C CA . GLY A 1 85 ? 3.009 20.340 -21.053 1.00 30.17 85 GLY A CA 1
ATOM 674 C C . GLY A 1 85 ? 1.673 19.892 -20.487 1.00 27.04 85 GLY A C 1
ATOM 675 O O . GLY A 1 85 ? 1.628 19.097 -19.547 1.00 28.52 85 GLY A O 1
ATOM 676 N N . GLY A 1 86 ? 0.583 20.398 -21.056 1.00 26.27 86 GLY A N 1
ATOM 677 C CA . GLY A 1 86 ? -0.750 20.053 -20.596 1.00 23.78 86 GLY A CA 1
ATOM 678 C C . GLY A 1 86 ? -1.015 18.561 -20.628 1.00 26.22 86 GLY A C 1
ATOM 679 O O . GLY A 1 86 ? -0.790 17.900 -21.643 1.00 26.10 86 GLY A O 1
ATOM 680 N N . GLN A 1 87 ? -1.489 18.021 -19.511 1.00 23.25 87 GLN A N 1
ATOM 681 C CA . GLN A 1 87 ? -1.785 16.596 -19.448 1.00 25.34 87 GLN A CA 1
ATOM 682 C C . GLN A 1 87 ? -3.285 16.334 -19.507 1.00 22.31 87 GLN A C 1
ATOM 683 O O . GLN A 1 87 ? -4.089 17.253 -19.437 1.00 24.58 87 GLN A O 1
ATOM 689 N N . SER A 1 88 ? -3.640 15.062 -19.631 1.00 22.27 88 SER A N 1
ATOM 690 C CA . SER A 1 88 ? -5.023 14.637 -19.770 1.00 21.38 88 SER A CA 1
ATOM 691 C C . SER A 1 88 ? -5.192 13.277 -19.115 1.00 22.46 88 SER A C 1
ATOM 692 O O . SER A 1 88 ? -4.325 12.412 -19.253 1.00 21.55 88 SER A O 1
ATOM 695 N N . GLY A 1 89 ? -6.292 13.083 -18.395 1.00 20.30 89 GLY A N 1
ATOM 696 C CA . GLY A 1 89 ? -6.537 11.797 -17.769 1.00 23.37 89 GLY A CA 1
ATOM 697 C C . GLY A 1 89 ? -7.881 11.632 -17.088 1.00 23.58 89 GLY A C 1
ATOM 698 O O . GLY A 1 89 ? -8.683 12.568 -17.022 1.00 20.33 89 GLY A O 1
ATOM 699 N N . ASP A 1 90 ? -8.118 10.426 -16.581 1.00 22.07 90 ASP A N 1
ATOM 700 C CA . ASP A 1 90 ? -9.366 10.092 -15.912 1.00 21.96 90 ASP A CA 1
ATOM 701 C C . ASP A 1 90 ? -9.172 9.927 -14.414 1.00 22.48 90 ASP A C 1
ATOM 702 O O . ASP A 1 90 ? -8.129 9.452 -13.958 1.00 21.38 90 ASP A O 1
ATOM 707 N N . GLY A 1 91 ? -10.196 10.287 -13.652 1.00 18.50 91 GLY A N 1
ATOM 708 C CA . GLY A 1 91 ? -10.211 9.989 -12.237 1.00 18.45 91 GLY A CA 1
ATOM 709 C C . GLY A 1 91 ? -10.625 8.544 -12.047 1.00 22.09 91 GLY A C 1
ATOM 710 O O . GLY A 1 91 ? -10.892 7.832 -13.022 1.00 20.55 91 GLY A O 1
ATOM 711 N N . THR A 1 92 ? -10.677 8.114 -10.791 1.00 19.64 92 THR A N 1
ATOM 712 C CA . THR A 1 92 ? -11.124 6.772 -10.433 1.00 23.70 92 THR A CA 1
ATOM 713 C C . THR A 1 92 ? -12.581 6.538 -10.840 1.00 21.80 92 THR A C 1
ATOM 714 O O . THR A 1 92 ? -13.410 7.435 -10.726 1.00 19.85 92 THR A O 1
ATOM 718 N N . ARG A 1 93 ? -12.884 5.338 -11.333 1.00 23.26 93 ARG A N 1
ATOM 719 C CA . ARG A 1 93 ? -14.250 4.992 -11.715 1.00 23.47 93 ARG A CA 1
ATOM 720 C C . ARG A 1 93 ? -15.032 4.447 -10.525 1.00 24.21 93 ARG A C 1
ATOM 721 O O . ARG A 1 93 ? -14.516 3.638 -9.756 1.00 24.53 93 ARG A O 1
ATOM 729 N N . TYR A 1 94 ? -16.274 4.901 -10.373 1.00 23.39 94 TYR A N 1
ATOM 730 C CA . TYR A 1 94 ? -17.127 4.466 -9.270 1.00 24.06 94 TYR A CA 1
ATOM 731 C C . TYR A 1 94 ? -18.399 3.807 -9.777 1.00 26.66 94 TYR A C 1
ATOM 732 O O . TYR A 1 94 ? -19.077 4.355 -10.638 1.00 25.47 94 TYR A O 1
ATOM 741 N N . GLN A 1 95 ? -18.739 2.643 -9.232 1.00 24.43 95 GLN A N 1
ATOM 742 C CA . GLN A 1 95 ? -19.995 2.004 -9.601 1.00 21.66 95 GLN A CA 1
ATOM 743 C C . GLN A 1 95 ? -21.095 2.343 -8.588 1.00 25.30 95 GLN A C 1
ATOM 744 O O . GLN A 1 95 ? -21.046 1.929 -7.431 1.00 27.16 95 GLN A O 1
ATOM 750 N N . LEU A 1 96 ? -22.082 3.110 -9.034 1.00 21.72 96 LEU A N 1
ATOM 751 C CA . LEU A 1 96 ? -23.183 3.511 -8.173 1.00 26.51 96 LEU A CA 1
ATOM 752 C C . LEU A 1 96 ? -24.316 2.500 -8.248 1.00 26.11 96 LEU A C 1
ATOM 753 O O . LEU A 1 96 ? -24.853 2.228 -9.327 1.00 24.67 96 LEU A O 1
ATOM 758 N N . VAL A 1 97 ? -24.652 1.934 -7.096 1.00 23.11 97 VAL A N 1
ATOM 759 C CA . VAL A 1 97 ? -25.819 1.075 -6.953 1.00 23.77 97 VAL A CA 1
ATOM 760 C C . VAL A 1 97 ? -26.864 1.797 -6.100 1.00 24.40 97 VAL A C 1
ATOM 761 O O . VAL A 1 97 ? -26.538 2.347 -5.045 1.00 22.15 97 VAL A O 1
ATOM 765 N N . VAL A 1 98 ? -28.111 1.809 -6.562 1.00 23.16 98 VAL A N 1
ATOM 766 C CA . VAL A 1 98 ? -29.192 2.465 -5.830 1.00 23.49 98 VAL A CA 1
ATOM 767 C C . VAL A 1 98 ? -30.388 1.527 -5.653 1.00 29.81 98 VAL A C 1
ATOM 768 O O . VAL A 1 98 ? -30.968 1.057 -6.635 1.00 35.49 98 VAL A O 1
ATOM 772 N N . PHE A 1 99 ? -30.753 1.261 -4.402 1.00 30.07 99 PHE A N 1
ATOM 773 C CA . PHE A 1 99 ? -31.884 0.383 -4.099 1.00 32.32 99 PHE A CA 1
ATOM 774 C C . PHE A 1 99 ? -33.106 1.171 -3.675 1.00 31.12 99 PHE A C 1
ATOM 775 O O . PHE A 1 99 ? -32.990 2.289 -3.174 1.00 26.89 99 PHE A O 1
ATOM 783 N N . VAL A 1 100 ? -34.278 0.573 -3.866 1.00 31.07 100 VAL A N 1
ATOM 784 C CA . VAL A 1 100 ? -35.510 1.111 -3.312 1.00 30.23 100 VAL A CA 1
ATOM 785 C C . VAL A 1 100 ? -35.469 0.979 -1.792 1.00 34.05 100 VAL A C 1
ATOM 786 O O . VAL A 1 100 ? -34.940 -0.010 -1.286 1.00 33.78 100 VAL A O 1
ATOM 791 N N . VAL B 1 1 ? -2.329 3.110 -42.394 1.00 28.03 1 VAL B N 1
ATOM 792 C CA . VAL B 1 1 ? -1.318 3.978 -43.001 1.00 35.07 1 VAL B CA 1
ATOM 793 C C . VAL B 1 1 ? 0.080 3.382 -42.855 1.00 33.95 1 VAL B C 1
ATOM 794 O O . VAL B 1 1 ? 0.527 3.110 -41.738 1.00 28.93 1 VAL B O 1
ATOM 798 N N . SER B 1 2 ? 0.774 3.183 -43.974 1.00 31.07 2 SER B N 1
ATOM 799 C CA . SER B 1 2 ? 2.142 2.661 -43.926 1.00 30.79 2 SER B CA 1
ATOM 800 C C . SER B 1 2 ? 3.080 3.509 -44.775 1.00 33.84 2 SER B C 1
ATOM 801 O O . SER B 1 2 ? 2.914 3.596 -45.989 1.00 29.26 2 SER B O 1
ATOM 804 N N . HIS B 1 3 ? 4.063 4.132 -44.129 1.00 27.59 3 HIS B N 1
ATOM 805 C CA . HIS B 1 3 ? 4.932 5.092 -44.802 1.00 27.40 3 HIS B CA 1
ATOM 806 C C . HIS B 1 3 ? 6.410 4.880 -44.490 1.00 27.33 3 HIS B C 1
ATOM 807 O O . HIS B 1 3 ? 6.764 4.364 -43.435 1.00 23.61 3 HIS B O 1
ATOM 814 N N . GLN B 1 4 ? 7.269 5.283 -45.419 1.00 24.06 4 GLN B N 1
ATOM 815 C CA . GLN B 1 4 ? 8.702 5.286 -45.175 1.00 25.12 4 GLN B CA 1
ATOM 816 C C . GLN B 1 4 ? 9.038 6.534 -44.371 1.00 23.22 4 GLN B C 1
ATOM 817 O O . GLN B 1 4 ? 8.366 7.561 -44.516 1.00 20.27 4 GLN B O 1
ATOM 823 N N . GLN B 1 5 ? 10.043 6.447 -43.503 1.00 23.66 5 GLN B N 1
ATOM 824 C CA . GLN B 1 5 ? 10.496 7.625 -42.775 1.00 24.32 5 GLN B CA 1
ATOM 825 C C . GLN B 1 5 ? 10.801 8.743 -43.774 1.00 24.64 5 GLN B C 1
ATOM 826 O O . GLN B 1 5 ? 11.280 8.485 -44.882 1.00 24.45 5 GLN B O 1
ATOM 832 N N . GLY B 1 6 ? 10.480 9.977 -43.404 1.00 20.15 6 GLY B N 1
ATOM 833 C CA . GLY B 1 6 ? 10.685 11.103 -44.296 1.00 21.14 6 GLY B CA 1
ATOM 834 C C . GLY B 1 6 ? 9.432 11.520 -45.038 1.00 20.37 6 GLY B C 1
ATOM 835 O O . GLY B 1 6 ? 9.297 12.678 -45.442 1.00 21.26 6 GLY B O 1
ATOM 836 N N . GLN B 1 7 ? 8.506 10.582 -45.221 1.00 21.68 7 GLN B N 1
ATOM 837 C CA . GLN B 1 7 ? 7.191 10.926 -45.743 1.00 20.82 7 GLN B CA 1
ATOM 838 C C . GLN B 1 7 ? 6.423 11.774 -44.728 1.00 19.24 7 GLN B C 1
ATOM 839 O O . GLN B 1 7 ? 6.827 11.904 -43.574 1.00 19.35 7 GLN B O 1
ATOM 845 N N . SER B 1 8 ? 5.323 12.362 -45.180 1.00 17.54 8 SER B N 1
ATOM 846 C CA . SER B 1 8 ? 4.447 13.148 -44.318 1.00 21.25 8 SER B CA 1
ATOM 847 C C . SER B 1 8 ? 3.133 12.413 -44.118 1.00 21.05 8 SER B C 1
ATOM 848 O O . SER B 1 8 ? 2.805 11.510 -44.884 1.00 21.92 8 SER B O 1
ATOM 851 N N . HIS B 1 9 ? 2.372 12.803 -43.102 1.00 18.75 9 HIS B N 1
ATOM 852 C CA . HIS B 1 9 ? 1.000 12.323 -42.987 1.00 19.33 9 HIS B CA 1
ATOM 853 C C . HIS B 1 9 ? 0.113 13.330 -42.280 1.00 20.95 9 HIS B C 1
ATOM 854 O O . HIS B 1 9 ? 0.508 13.943 -41.289 1.00 15.79 9 HIS B O 1
ATOM 861 N N . LEU B 1 10 ? -1.094 13.491 -42.810 1.00 19.77 10 LEU B N 1
ATOM 862 C CA . LEU B 1 10 ? -2.108 14.323 -42.183 1.00 20.03 10 LEU B CA 1
ATOM 863 C C . LEU B 1 10 ? -3.170 13.444 -41.538 1.00 21.52 10 LEU B C 1
ATOM 864 O O . LEU B 1 10 ? -3.823 12.659 -42.221 1.00 19.04 10 LEU B O 1
ATOM 869 N N . PHE B 1 11 ? -3.323 13.567 -40.222 1.00 17.68 11 PHE B N 1
ATOM 870 C CA . PHE B 1 11 ? -4.371 12.866 -39.497 1.00 18.06 11 PHE B CA 1
ATOM 871 C C . PHE B 1 11 ? -5.611 13.750 -39.404 1.00 21.23 11 PHE B C 1
ATOM 872 O O . PHE B 1 11 ? -5.522 14.919 -39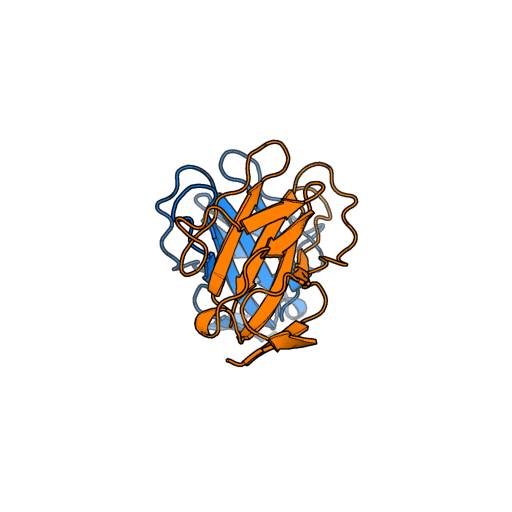.017 1.00 17.07 11 PHE B O 1
ATOM 880 N N . GLU B 1 12 ? -6.768 13.189 -39.735 1.00 21.52 12 GLU B N 1
ATOM 881 C CA . GLU B 1 12 ? -7.996 13.983 -39.780 1.00 19.31 12 GLU B CA 1
ATOM 882 C C . GLU B 1 12 ? -8.873 13.792 -38.559 1.00 18.75 12 GLU B C 1
ATOM 883 O O . GLU B 1 12 ? -9.220 12.677 -38.190 1.00 20.93 12 GLU B O 1
ATOM 889 N N . CYS B 1 13 ? -9.229 14.900 -37.931 1.00 19.17 13 CYS B N 1
ATOM 890 C CA . CYS B 1 13 ? -10.230 14.862 -36.888 1.00 20.27 13 CYS B CA 1
ATOM 891 C C . CYS B 1 13 ? -11.606 14.967 -37.538 1.00 20.90 13 CYS B C 1
ATOM 892 O O . CYS B 1 13 ? -11.994 16.038 -38.001 1.00 21.92 13 CYS B O 1
ATOM 895 N N . ASP B 1 14 ? -12.331 13.855 -37.583 1.00 19.55 14 ASP B N 1
ATOM 896 C CA . ASP B 1 14 ? -13.628 13.824 -38.262 1.00 21.22 14 ASP B CA 1
ATOM 897 C C . ASP B 1 14 ? -14.818 13.962 -37.305 1.00 25.45 14 ASP B C 1
ATOM 898 O O . ASP B 1 14 ? -15.950 13.586 -37.632 1.00 24.02 14 ASP B O 1
ATOM 903 N N . TYR B 1 15 ? -14.565 14.516 -36.124 1.00 23.93 15 TYR B N 1
ATOM 904 C CA . TYR B 1 15 ? -15.645 14.800 -35.189 1.00 24.06 15 TYR B CA 1
ATOM 905 C C . TYR B 1 15 ? -16.306 16.136 -35.540 1.00 24.27 15 TYR B C 1
ATOM 906 O O . TYR B 1 15 ? -15.627 17.153 -35.657 1.00 26.90 15 TYR B O 1
ATOM 915 N N . PRO B 1 16 ? -17.635 16.139 -35.716 1.00 24.05 16 PRO B N 1
ATOM 916 C CA . PRO B 1 16 ? -18.313 17.390 -36.077 1.00 27.30 16 PRO B CA 1
ATOM 917 C C . PRO B 1 16 ? -18.315 18.375 -34.911 1.00 27.57 16 PRO B C 1
ATOM 918 O O . PRO B 1 16 ? -18.686 18.000 -33.800 1.00 30.81 16 PRO B O 1
ATOM 922 N N . ILE B 1 17 ? -17.902 19.614 -35.157 1.00 23.87 17 ILE B N 1
ATOM 923 C CA . ILE B 1 17 ? -17.858 20.609 -34.091 1.00 25.75 17 ILE B CA 1
ATOM 924 C C . ILE B 1 17 ? -18.771 21.788 -34.398 1.00 27.59 17 ILE B C 1
ATOM 925 O O . ILE B 1 17 ? -18.453 22.633 -35.235 1.00 27.24 17 ILE B O 1
ATOM 930 N N . SER B 1 18 ? -19.898 21.837 -33.698 1.00 37.16 18 SER B N 1
ATOM 931 C CA . SER B 1 18 ? -20.883 22.898 -33.870 1.00 39.53 18 SER B CA 1
ATOM 932 C C . SER B 1 18 ? -20.798 23.943 -32.749 1.00 35.35 18 SER B C 1
ATOM 933 O O . SER B 1 18 ? -21.128 25.108 -32.955 1.00 35.80 18 SER B O 1
ATOM 936 N N . ALA B 1 19 ? -20.339 23.524 -31.573 1.00 32.54 19 ALA B N 1
ATOM 937 C CA . ALA B 1 19 ? -20.211 24.425 -30.428 1.00 34.53 19 ALA B CA 1
ATOM 938 C C . ALA B 1 19 ? -19.242 25.575 -30.695 1.00 31.70 19 ALA B C 1
ATOM 939 O O . ALA B 1 19 ? -18.315 25.456 -31.493 1.00 30.14 19 ALA B O 1
ATOM 941 N N . ASP B 1 20 ? -19.466 26.689 -30.009 1.00 37.09 20 ASP B N 1
ATOM 942 C CA . ASP B 1 20 ? -18.622 27.868 -30.142 1.00 37.68 20 ASP B CA 1
ATOM 943 C C . ASP B 1 20 ? -17.350 27.730 -29.313 1.00 38.54 20 ASP B C 1
ATOM 944 O O . ASP B 1 20 ? -16.274 28.180 -29.716 1.00 38.43 20 ASP B O 1
ATOM 949 N N . THR B 1 21 ? -17.479 27.109 -28.145 1.00 27.43 21 THR B N 1
ATOM 950 C CA . THR B 1 21 ? -16.337 26.903 -27.268 1.00 25.54 21 THR B CA 1
ATOM 951 C C . THR B 1 21 ? -16.071 25.413 -27.113 1.00 25.36 21 THR B C 1
ATOM 952 O O . THR B 1 21 ? -16.960 24.653 -26.733 1.00 20.85 21 THR B O 1
ATOM 956 N N . TYR B 1 22 ? -14.845 24.997 -27.406 1.00 24.15 22 TYR B N 1
ATOM 957 C CA . TYR B 1 22 ? -14.511 23.580 -27.390 1.00 21.77 22 TYR B CA 1
ATOM 958 C C . TYR B 1 22 ? -13.021 23.368 -27.213 1.00 20.51 22 TYR B C 1
ATOM 959 O O . TYR B 1 22 ? -12.228 24.295 -27.376 1.00 22.36 22 TYR B O 1
ATOM 968 N N . VAL B 1 23 ? -12.651 22.140 -26.867 1.00 19.80 23 VAL B N 1
ATOM 969 C CA . VAL B 1 23 ? -11.249 21.755 -26.760 1.00 19.09 23 VAL B CA 1
ATOM 970 C C . VAL B 1 23 ? -10.975 20.562 -27.662 1.00 21.30 23 VAL B C 1
ATOM 971 O O . VAL B 1 23 ? -11.770 19.619 -27.718 1.00 17.58 23 VAL B O 1
ATOM 975 N N . ILE B 1 24 ? -9.853 20.612 -28.373 1.00 21.48 24 ILE B N 1
ATOM 976 C CA . ILE B 1 24 ? -9.417 19.488 -29.182 1.00 17.72 24 ILE B CA 1
ATOM 977 C C . ILE B 1 24 ? -8.105 18.937 -28.640 1.00 19.11 24 ILE B C 1
ATOM 978 O O . ILE B 1 24 ? -7.173 19.698 -28.368 1.00 20.70 24 ILE B O 1
ATOM 983 N N . ASN B 1 25 ? -8.032 17.620 -28.469 1.00 18.09 25 ASN B N 1
ATOM 984 C CA . ASN B 1 25 ? -6.765 16.959 -28.173 1.00 18.83 25 ASN B CA 1
ATOM 985 C C . ASN B 1 25 ? -6.445 15.943 -29.252 1.00 18.59 25 ASN B C 1
ATOM 986 O O . ASN B 1 25 ? -7.349 15.336 -29.814 1.00 19.00 25 ASN B O 1
ATOM 991 N N . TRP B 1 26 ? -5.164 15.786 -29.560 1.00 16.47 26 TRP B N 1
ATOM 992 C CA . TRP B 1 26 ? -4.716 14.652 -30.343 1.00 16.75 26 TRP B CA 1
ATOM 993 C C . TRP B 1 26 ? -3.997 13.666 -29.438 1.00 17.86 26 TRP B C 1
ATOM 994 O O . TRP B 1 26 ? -3.157 14.048 -28.615 1.00 17.78 26 TRP B O 1
ATOM 1005 N N . TYR B 1 27 ? -4.341 12.395 -29.599 1.00 17.25 27 TYR B N 1
ATOM 1006 C CA . TYR B 1 27 ? -3.749 11.330 -28.812 1.00 15.92 27 TYR B CA 1
ATOM 1007 C C . TYR B 1 27 ? -2.885 10.412 -29.655 1.00 20.72 27 TYR B C 1
ATOM 1008 O O . TYR B 1 27 ? -3.202 10.118 -30.810 1.00 18.74 27 TYR B O 1
ATOM 1017 N N . LYS B 1 28 ? -1.782 9.975 -29.057 1.00 17.88 28 LYS B N 1
ATOM 1018 C CA . LYS B 1 28 ? -0.911 8.957 -29.631 1.00 19.71 28 LYS B CA 1
ATOM 1019 C C . LYS B 1 28 ? -0.791 7.820 -28.630 1.00 20.85 28 LYS B C 1
ATOM 1020 O O . LYS B 1 28 ? -0.262 8.024 -27.541 1.00 20.53 28 LYS B O 1
ATOM 1026 N N . ASP B 1 29 ? -1.285 6.641 -28.994 1.00 21.55 29 ASP B N 1
ATOM 1027 C CA . ASP B 1 29 ? -1.311 5.494 -28.080 1.00 25.92 29 ASP B CA 1
ATOM 1028 C C . ASP B 1 29 ? -1.912 5.848 -26.716 1.00 23.04 29 ASP B C 1
ATOM 1029 O O . ASP B 1 29 ? -1.391 5.446 -25.679 1.00 24.29 29 ASP B O 1
ATOM 1034 N N . GLY B 1 30 ? -2.990 6.626 -26.725 1.00 23.24 30 GLY B N 1
ATOM 1035 C CA . GLY B 1 30 ? -3.716 6.943 -25.502 1.00 25.55 30 GLY B CA 1
ATOM 1036 C C . GLY B 1 30 ? -3.162 8.104 -24.693 1.00 25.37 30 GLY B C 1
ATOM 1037 O O . GLY B 1 30 ? -3.732 8.482 -23.668 1.00 25.32 30 GLY B O 1
ATOM 1038 N N . THR B 1 31 ? -2.051 8.675 -25.148 1.00 22.52 31 THR B N 1
ATOM 1039 C CA . THR B 1 31 ? -1.431 9.804 -24.458 1.00 22.61 31 THR B CA 1
AT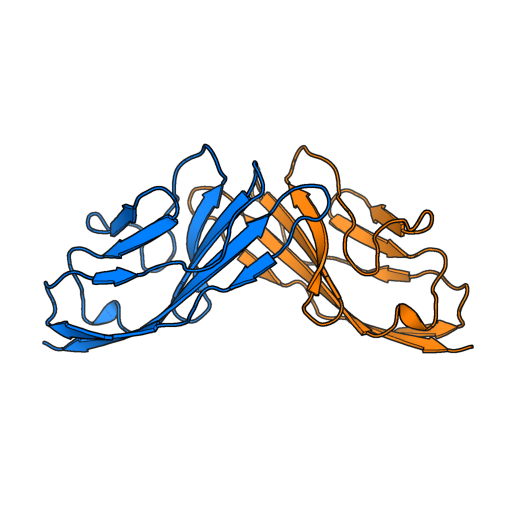OM 1040 C C . THR B 1 31 ? -1.529 11.083 -25.282 1.00 20.26 31 THR B C 1
ATOM 1041 O O . THR B 1 31 ? -1.250 11.073 -26.481 1.00 18.80 31 THR B O 1
ATOM 1045 N N . SER B 1 32 ? -1.932 12.180 -24.648 1.00 19.33 32 SER B N 1
ATOM 1046 C CA . SER B 1 32 ? -2.141 13.428 -25.377 1.00 20.83 32 SER B CA 1
ATOM 1047 C C . SER B 1 32 ? -0.821 13.995 -25.895 1.00 23.14 32 SER B C 1
ATOM 1048 O O . SER B 1 32 ? 0.130 14.186 -25.132 1.00 22.23 32 SER B O 1
ATOM 1051 N N . VAL B 1 33 ? -0.771 14.259 -27.198 1.00 18.49 33 VAL B N 1
ATOM 1052 C CA . VAL B 1 33 ? 0.407 14.860 -27.811 1.00 18.83 33 VAL B CA 1
ATOM 1053 C C . VAL B 1 33 ? 0.117 16.279 -28.298 1.00 18.95 33 VAL B C 1
ATOM 1054 O O . VAL B 1 33 ? 1.004 16.953 -28.817 1.00 20.24 33 VAL B O 1
ATOM 1058 N N . MET B 1 34 ? -1.125 16.732 -28.136 1.00 17.74 34 MET B N 1
ATOM 1059 C CA . MET B 1 34 ? -1.479 18.114 -28.452 1.00 18.67 34 MET B CA 1
ATOM 1060 C C . MET B 1 34 ? -2.804 18.498 -27.818 1.00 21.93 34 MET B C 1
ATOM 1061 O O . MET B 1 34 ? -3.744 17.704 -27.807 1.00 19.97 34 MET B O 1
ATOM 1066 N N . ASN B 1 35 ? -2.878 19.720 -27.300 1.00 19.83 35 ASN B N 1
ATOM 1067 C CA . ASN B 1 35 ? -4.141 20.251 -26.811 1.00 18.81 35 ASN B CA 1
ATOM 1068 C C . ASN B 1 35 ? -4.398 21.633 -27.389 1.00 20.87 35 ASN B C 1
ATOM 1069 O O . ASN B 1 35 ? -3.465 22.376 -27.712 1.00 21.17 35 ASN B O 1
ATOM 1074 N N . TYR B 1 36 ? -5.675 21.963 -27.530 1.00 19.50 36 TYR B N 1
ATOM 1075 C CA . TYR B 1 36 ? -6.079 23.221 -28.133 1.00 19.81 36 TYR B CA 1
ATOM 1076 C C . TYR B 1 36 ? -7.435 23.643 -27.590 1.00 22.24 36 TYR B C 1
ATOM 1077 O O . TYR B 1 36 ? -8.390 22.876 -27.634 1.00 19.12 36 TYR B O 1
ATOM 1086 N N . LEU B 1 37 ? -7.511 24.865 -27.077 1.00 17.58 37 LEU B N 1
ATOM 1087 C CA . LEU B 1 37 ? -8.781 25.459 -26.669 1.00 17.84 37 LEU B CA 1
ATOM 1088 C C . LEU B 1 37 ? -9.188 26.468 -27.738 1.00 22.48 37 LEU B C 1
ATOM 1089 O O . LEU B 1 37 ? -8.358 27.265 -28.167 1.00 24.76 37 LEU B O 1
ATOM 1094 N N . SER B 1 38 ? -10.442 26.415 -28.184 1.00 19.88 38 SER B N 1
ATOM 1095 C CA . SER B 1 38 ? -10.920 27.295 -29.253 1.00 25.17 38 SER B CA 1
ATOM 1096 C C . SER B 1 38 ? -10.595 28.757 -28.950 1.00 30.70 38 SER B C 1
ATOM 1097 O O . SER B 1 38 ? -10.870 29.249 -27.856 1.00 26.30 38 SER B O 1
ATOM 1100 N N . GLY B 1 39 ? -9.980 29.434 -29.917 1.00 32.24 39 GLY B N 1
ATOM 1101 C CA . GLY B 1 39 ? -9.553 30.808 -29.732 1.00 31.78 39 GLY B CA 1
ATOM 1102 C C . GLY B 1 39 ? -8.123 30.912 -29.240 1.00 34.14 39 GLY B C 1
ATOM 1103 O O . GLY B 1 39 ? -7.565 32.006 -29.158 1.00 32.64 39 GLY B O 1
ATOM 1104 N N . GLY B 1 40 ? -7.525 29.771 -28.910 1.00 26.66 40 GLY B N 1
ATOM 1105 C CA . GLY B 1 40 ? -6.178 29.753 -28.381 1.00 27.35 40 GLY B CA 1
ATOM 1106 C C . GLY B 1 40 ? -5.148 29.314 -29.403 1.00 29.97 40 GLY B C 1
ATOM 1107 O O . GLY B 1 40 ? -5.255 29.621 -30.592 1.00 26.64 40 GLY B O 1
ATOM 1108 N N . GLU B 1 41 ? -4.138 28.595 -28.927 1.00 28.49 41 GLU B N 1
ATOM 1109 C CA . GLU B 1 41 ? -3.066 28.101 -29.778 1.00 27.80 41 GLU B CA 1
ATOM 1110 C C . GLU B 1 41 ? -2.808 26.638 -29.454 1.00 26.60 41 GLU B C 1
ATOM 1111 O O . GLU B 1 41 ? -2.964 26.221 -28.305 1.00 26.33 41 GLU B O 1
ATOM 1117 N N . PRO B 1 42 ? -2.403 25.850 -30.457 1.00 21.26 42 PRO B N 1
ATOM 1118 C CA . PRO B 1 42 ? -2.077 24.456 -30.156 1.00 22.12 42 PRO B CA 1
ATOM 1119 C C . PRO B 1 42 ? -0.846 24.346 -29.266 1.00 24.14 42 PRO B C 1
ATOM 1120 O O . PRO B 1 42 ? 0.098 25.117 -29.427 1.00 24.42 42 PRO B O 1
ATOM 1124 N N . ALA B 1 43 ? -0.861 23.406 -28.332 1.00 21.08 43 ALA B N 1
ATOM 1125 C CA . ALA B 1 43 ? 0.333 23.106 -27.553 1.00 24.92 43 ALA B CA 1
ATOM 1126 C C . ALA B 1 43 ? 0.702 21.648 -27.764 1.00 23.56 43 ALA B C 1
ATOM 1127 O O . ALA B 1 43 ? -0.063 20.756 -27.410 1.00 21.43 43 ALA B O 1
ATOM 1129 N N . PHE B 1 44 ? 1.866 21.408 -28.359 1.00 21.52 44 PHE B N 1
ATOM 1130 C CA . PHE B 1 44 ? 2.307 20.044 -28.614 1.00 22.82 44 PHE B CA 1
ATOM 1131 C C . PHE B 1 44 ? 3.082 19.497 -27.421 1.00 23.82 44 PHE B C 1
ATOM 1132 O O . PHE B 1 44 ? 3.909 20.188 -26.825 1.00 24.18 44 PHE B O 1
ATOM 1140 N N . THR B 1 45 ? 2.785 18.250 -27.073 1.00 20.15 45 THR B N 1
ATOM 1141 C CA . THR B 1 45 ? 3.252 17.666 -25.829 1.00 21.33 45 THR B CA 1
ATOM 1142 C C . THR B 1 45 ? 3.772 16.246 -26.046 1.00 23.75 45 THR B C 1
ATOM 1143 O O . THR B 1 45 ? 3.553 15.645 -27.106 1.00 20.65 45 THR B O 1
ATOM 1147 N N . GLU B 1 46 ? 4.457 15.726 -25.029 1.00 21.36 46 GLU B N 1
ATOM 1148 C CA . GLU B 1 46 ? 5.029 14.382 -25.042 1.00 23.32 46 GLU B CA 1
ATOM 1149 C C . GLU B 1 46 ? 5.874 14.174 -26.303 1.00 26.00 46 GLU B C 1
ATOM 1150 O O . GLU B 1 46 ? 6.775 14.960 -26.567 1.00 23.94 46 GLU B O 1
ATOM 1156 N N . ASP B 1 47 ? 5.573 13.142 -27.089 1.00 23.97 47 ASP B N 1
ATOM 1157 C CA . ASP B 1 47 ? 6.397 12.801 -28.253 1.00 24.80 47 ASP B CA 1
ATOM 1158 C C . ASP B 1 47 ? 6.429 13.874 -29.347 1.00 26.44 47 ASP B C 1
ATOM 1159 O O . ASP B 1 47 ? 7.335 13.872 -30.186 1.00 26.99 47 ASP B O 1
ATOM 1164 N N . LEU B 1 48 ? 5.445 14.769 -29.356 1.00 22.04 48 LEU B N 1
ATOM 1165 C CA . LEU B 1 48 ? 5.388 15.806 -30.381 1.00 21.77 48 LEU B CA 1
ATOM 1166 C C . LEU B 1 48 ? 5.919 17.148 -29.881 1.00 24.54 48 LEU B C 1
ATOM 1167 O O . LEU B 1 48 ? 5.939 18.132 -30.618 1.00 26.68 48 LEU B O 1
ATOM 1172 N N . ASP B 1 49 ? 6.363 17.177 -28.630 1.00 26.46 49 ASP B N 1
ATOM 1173 C CA . ASP B 1 49 ? 6.982 18.371 -28.079 1.00 30.95 49 ASP B CA 1
ATOM 1174 C C . ASP B 1 49 ? 8.295 18.619 -28.818 1.00 27.32 49 ASP B C 1
ATOM 1175 O O . ASP B 1 49 ? 8.977 17.670 -29.207 1.00 28.99 49 ASP B O 1
ATOM 1180 N N . ASP B 1 50 ? 8.616 19.888 -29.049 1.00 32.14 50 ASP B N 1
ATOM 1181 C CA . ASP B 1 50 ? 9.864 20.271 -29.718 1.00 37.54 50 ASP B CA 1
ATOM 1182 C C . ASP B 1 50 ? 10.038 19.650 -31.112 1.00 34.22 50 ASP B C 1
ATOM 1183 O O . ASP B 1 50 ? 11.139 19.237 -31.482 1.00 38.01 50 ASP B O 1
ATOM 1188 N N . ARG B 1 51 ? 8.958 19.572 -31.880 1.00 27.41 51 ARG B N 1
ATOM 1189 C CA . ARG B 1 51 ? 9.037 19.087 -33.255 1.00 24.09 51 ARG B CA 1
ATOM 1190 C C . ARG B 1 51 ? 8.710 20.222 -34.213 1.00 30.37 51 ARG B C 1
ATOM 1191 O O . ARG B 1 51 ? 7.580 20.706 -34.245 1.00 27.22 51 ARG B O 1
ATOM 1199 N N . THR B 1 52 ? 9.691 20.651 -35.001 1.00 25.55 52 THR B N 1
ATOM 1200 C CA . THR B 1 52 ? 9.462 21.768 -35.905 1.00 26.67 52 THR B CA 1
ATOM 1201 C C . THR B 1 52 ? 8.670 21.346 -37.139 1.00 24.17 52 THR B C 1
ATOM 1202 O O . THR B 1 52 ? 8.191 22.195 -37.886 1.00 24.99 52 THR B O 1
ATOM 1206 N N . ASP B 1 53 ? 8.525 20.038 -37.343 1.00 21.50 53 ASP B N 1
ATOM 1207 C CA . ASP B 1 53 ? 7.854 19.527 -38.542 1.00 23.41 53 ASP B CA 1
ATOM 1208 C C . ASP B 1 53 ? 6.391 19.163 -38.282 1.00 22.40 53 ASP B C 1
ATOM 1209 O O . ASP B 1 53 ? 5.709 18.639 -39.164 1.00 20.07 53 ASP B O 1
ATOM 1214 N N . VAL B 1 54 ? 5.911 19.431 -37.074 1.00 18.18 54 VAL B N 1
ATOM 1215 C CA . VAL B 1 54 ? 4.530 19.096 -36.731 1.00 19.28 54 VAL B CA 1
ATOM 1216 C C . VAL B 1 54 ? 3.668 20.354 -36.740 1.00 21.12 54 VAL B C 1
ATOM 1217 O O . VAL B 1 54 ? 4.104 21.405 -36.280 1.00 22.44 54 VAL B O 1
ATOM 1221 N N . GLN B 1 55 ? 2.459 20.259 -37.298 1.00 22.80 55 GLN B N 1
ATOM 1222 C CA . GLN B 1 55 ? 1.550 21.403 -37.358 1.00 20.45 55 GLN B CA 1
ATOM 1223 C C . GLN B 1 55 ? 0.095 21.027 -37.062 1.00 21.37 55 GLN B C 1
ATOM 1224 O O . GLN B 1 55 ? -0.338 19.909 -37.338 1.00 18.27 55 GLN B O 1
ATOM 1230 N N . PHE B 1 56 ? -0.631 21.985 -36.492 1.00 18.18 56 PHE B N 1
ATOM 1231 C CA . PHE B 1 56 ? -2.074 21.909 -36.264 1.00 18.99 56 PHE B CA 1
ATOM 1232 C C . PHE B 1 56 ? -2.721 22.636 -37.430 1.00 19.90 56 PHE B C 1
ATOM 1233 O O . PHE B 1 56 ? -2.516 23.839 -37.607 1.00 19.70 56 PHE B O 1
ATOM 1241 N N . VAL B 1 57 ? -3.470 21.903 -38.246 1.00 17.88 57 VAL B N 1
ATOM 1242 C CA . VAL B 1 57 ? -3.957 22.430 -39.518 1.00 20.61 57 VAL B CA 1
ATOM 1243 C C . VAL B 1 57 ? -5.443 22.773 -39.513 1.00 20.15 57 VAL B C 1
ATOM 1244 O O . VAL B 1 57 ? -6.276 21.949 -39.137 1.00 19.90 57 VAL B O 1
ATOM 1248 N N . ASN B 1 58 ? -5.755 23.991 -39.953 1.00 20.75 58 ASN B N 1
ATOM 1249 C CA . ASN B 1 58 ? -7.129 24.474 -40.070 1.00 20.66 58 ASN B CA 1
ATOM 1250 C C . ASN B 1 58 ? -7.886 24.306 -38.757 1.00 21.45 58 ASN B C 1
ATOM 1251 O O . ASN B 1 58 ? -9.067 23.955 -38.743 1.00 19.69 58 ASN B O 1
ATOM 1256 N N . ASN B 1 59 ? -7.180 24.548 -37.654 1.00 17.92 59 ASN B N 1
ATOM 1257 C CA . ASN B 1 59 ? -7.744 24.451 -36.311 1.00 20.68 59 ASN B CA 1
ATOM 1258 C C . ASN B 1 59 ? -8.365 23.105 -35.947 1.00 20.64 59 ASN B C 1
ATOM 1259 O O . ASN B 1 59 ? -9.246 23.064 -35.093 1.00 21.50 59 ASN B O 1
ATOM 1264 N N . ARG B 1 60 ? -7.930 22.010 -36.574 1.00 19.88 60 ARG B N 1
ATOM 1265 C CA . ARG B 1 60 ? -8.406 20.696 -36.129 1.00 17.83 60 ARG B CA 1
ATOM 1266 C C . ARG B 1 60 ? -7.490 19.515 -36.470 1.00 17.84 60 ARG B C 1
ATOM 1267 O O . ARG B 1 60 ? -7.412 18.574 -35.691 1.00 17.98 60 ARG B O 1
ATOM 1275 N N . ASN B 1 61 ? -6.805 19.546 -37.610 1.00 18.41 61 ASN B N 1
ATOM 1276 C CA . ASN B 1 61 ? -6.065 18.360 -38.044 1.00 18.85 61 ASN B CA 1
ATOM 1277 C C . ASN B 1 61 ? -4.595 18.339 -37.618 1.00 20.93 61 ASN B C 1
ATOM 1278 O O . ASN B 1 61 ? -4.008 19.374 -37.301 1.00 21.79 61 ASN B O 1
ATOM 1283 N N . LEU B 1 62 ? -4.017 17.139 -37.598 1.00 18.33 62 LEU B N 1
ATOM 1284 C CA . LEU B 1 62 ? -2.640 16.945 -37.156 1.00 20.82 62 LEU B CA 1
ATOM 1285 C C . LEU B 1 62 ? -1.743 16.549 -38.323 1.00 18.86 62 LEU B C 1
ATOM 1286 O O . LEU B 1 62 ? -1.941 15.506 -38.945 1.00 20.07 62 LEU B O 1
ATOM 1291 N N . GLU B 1 63 ? -0.756 17.387 -38.602 1.00 19.76 63 GLU B N 1
ATOM 1292 C CA . GLU B 1 63 ? 0.195 17.126 -39.674 1.00 20.80 63 GLU B CA 1
ATOM 1293 C C . GLU B 1 63 ? 1.576 16.825 -39.111 1.00 21.43 63 GLU B C 1
ATOM 1294 O O . GLU B 1 63 ? 2.106 17.598 -38.310 1.00 20.74 63 GLU B O 1
ATOM 1300 N N . ILE B 1 64 ? 2.138 15.685 -39.508 1.00 16.52 64 ILE B N 1
ATOM 1301 C CA . ILE B 1 64 ? 3.536 15.383 -39.231 1.00 17.20 64 ILE B CA 1
ATOM 1302 C C . ILE B 1 64 ? 4.264 15.325 -40.575 1.00 20.69 64 ILE B C 1
ATOM 1303 O O . ILE B 1 64 ? 4.054 14.413 -41.369 1.00 18.36 64 ILE B O 1
ATOM 1308 N N . THR B 1 65 ? 5.111 16.311 -40.828 1.00 18.14 65 THR B N 1
ATOM 1309 C CA . THR B 1 65 ? 5.698 16.473 -42.154 1.00 18.97 65 THR B CA 1
ATOM 1310 C C . THR B 1 65 ? 6.887 15.539 -42.387 1.00 20.06 65 THR B C 1
ATOM 1311 O O . THR B 1 65 ? 7.102 15.051 -43.500 1.00 19.39 65 THR B O 1
ATOM 1315 N N . ASN B 1 66 ? 7.657 15.290 -41.334 1.00 19.60 66 ASN B N 1
ATOM 1316 C CA . ASN B 1 66 ? 8.861 14.470 -41.447 1.00 21.01 66 ASN B CA 1
ATOM 1317 C C . ASN B 1 66 ? 8.758 13.254 -40.538 1.00 22.10 66 ASN B C 1
ATOM 1318 O O . ASN B 1 66 ? 9.350 13.226 -39.465 1.00 19.84 66 ASN B O 1
ATOM 1323 N N . LEU B 1 67 ? 7.982 12.261 -40.964 1.00 19.03 67 LEU B N 1
ATOM 1324 C CA . LEU B 1 67 ? 7.724 11.078 -40.142 1.00 17.75 67 LEU B CA 1
ATOM 1325 C C . LEU B 1 67 ? 8.992 10.351 -39.707 1.00 18.46 67 LEU B C 1
ATOM 1326 O O . LEU B 1 67 ? 9.868 10.077 -40.529 1.00 22.63 67 LEU B O 1
ATOM 1331 N N . ARG B 1 68 ? 9.082 10.048 -38.411 1.00 19.39 68 ARG B N 1
ATOM 1332 C CA . ARG B 1 68 ? 10.140 9.189 -37.880 1.00 19.78 68 ARG B CA 1
ATOM 1333 C C . ARG B 1 68 ? 9.574 7.811 -37.582 1.00 22.85 68 ARG B C 1
ATOM 1334 O O . ARG B 1 68 ? 8.363 7.655 -37.419 1.00 18.22 68 ARG B O 1
ATOM 1342 N N . VAL B 1 69 ? 10.447 6.813 -37.487 1.00 22.60 69 VAL B N 1
ATOM 1343 C CA . VAL B 1 69 ? 9.999 5.479 -37.111 1.00 25.65 69 VAL B CA 1
ATOM 1344 C C . VAL B 1 69 ? 9.266 5.550 -35.772 1.00 24.76 69 VAL B C 1
ATOM 1345 O O . VAL B 1 69 ? 8.228 4.910 -35.591 1.00 24.96 69 VAL B O 1
ATOM 1349 N N . SER B 1 70 ? 9.774 6.372 -34.856 1.00 21.02 70 SER B N 1
ATOM 1350 C CA . SER B 1 70 ? 9.180 6.483 -33.527 1.00 24.12 70 SER B CA 1
ATOM 1351 C C . SER B 1 70 ? 7.791 7.126 -33.557 1.00 21.53 70 SER B C 1
ATOM 1352 O O . SER B 1 70 ? 7.072 7.084 -32.560 1.00 21.06 70 SER B O 1
ATOM 1355 N N . ASP B 1 71 ? 7.405 7.709 -34.693 1.00 19.47 71 ASP B N 1
ATOM 1356 C CA . ASP B 1 71 ? 6.078 8.333 -34.807 1.00 19.48 71 ASP B CA 1
ATOM 1357 C C . ASP B 1 71 ? 4.961 7.306 -34.974 1.00 21.15 71 ASP B C 1
ATOM 1358 O O . ASP B 1 71 ? 3.776 7.646 -34.880 1.00 17.86 71 ASP B O 1
ATOM 1363 N N . GLU B 1 72 ? 5.329 6.053 -35.227 1.00 20.62 72 GLU B N 1
ATOM 1364 C CA . GLU B 1 72 ? 4.320 5.026 -35.457 1.00 23.32 72 GLU B CA 1
ATOM 1365 C C . GLU B 1 72 ? 3.510 4.777 -34.186 1.00 20.09 72 GLU B C 1
ATOM 1366 O O . GLU B 1 72 ? 3.989 5.003 -33.078 1.00 20.73 72 GLU B O 1
ATOM 1372 N N . GLY B 1 73 ? 2.271 4.333 -34.358 1.00 18.75 73 GLY B N 1
ATOM 1373 C CA . GLY B 1 73 ? 1.357 4.191 -33.237 1.00 18.93 73 GLY B CA 1
ATOM 1374 C C . GLY B 1 73 ? -0.064 4.497 -33.668 1.00 21.19 73 GLY B C 1
ATOM 1375 O O . GLY B 1 73 ? -0.339 4.651 -34.854 1.00 20.46 73 GLY B O 1
ATOM 1376 N N . GLU B 1 74 ? -0.974 4.581 -32.705 1.00 20.29 74 GLU B N 1
ATOM 1377 C CA . GLU B 1 74 ? -2.371 4.847 -33.011 1.00 19.03 74 GLU B CA 1
ATOM 1378 C C . GLU B 1 74 ? -2.721 6.283 -32.652 1.00 17.88 74 GLU B C 1
ATOM 1379 O O . GLU B 1 74 ? -2.418 6.742 -31.557 1.00 18.55 74 GLU B O 1
ATOM 1385 N N . TYR B 1 75 ? -3.349 6.992 -33.582 1.00 19.27 75 TYR B N 1
ATOM 1386 C CA . TYR B 1 75 ? -3.704 8.391 -33.364 1.00 18.04 75 TYR B CA 1
ATOM 1387 C C . TYR B 1 75 ? -5.205 8.588 -33.468 1.00 18.90 75 TYR B C 1
ATOM 1388 O O . TYR B 1 75 ? -5.855 7.950 -34.288 1.00 19.25 75 TYR B O 1
ATOM 1397 N N . TYR B 1 76 ? -5.750 9.478 -32.644 1.00 18.97 76 TYR B N 1
ATOM 1398 C CA . TYR B 1 76 ? -7.128 9.932 -32.812 1.00 18.67 76 TYR B CA 1
ATOM 1399 C C . TYR B 1 76 ? -7.320 11.260 -32.092 1.00 18.65 76 TYR B C 1
ATOM 1400 O O . TYR B 1 76 ? -6.570 11.580 -31.177 1.00 19.04 76 TYR B O 1
ATOM 1409 N N . CYS B 1 77 ? -8.316 12.032 -32.517 1.00 17.55 77 CYS B N 1
ATOM 1410 C CA . CYS B 1 77 ? -8.651 13.288 -31.855 1.00 17.97 77 CYS B CA 1
ATOM 1411 C C . CYS B 1 77 ? -9.815 13.076 -30.893 1.00 19.59 77 CYS B C 1
ATOM 1412 O O . CYS B 1 77 ? -10.652 12.202 -31.112 1.00 19.45 77 CYS B O 1
ATOM 1415 N N . SER B 1 78 ? -9.839 13.856 -29.815 1.00 20.60 78 SER B N 1
ATOM 1416 C CA . SER B 1 78 ? -10.985 13.915 -28.916 1.00 16.95 78 SER B CA 1
ATOM 1417 C C . SER B 1 78 ? -11.476 15.348 -28.852 1.00 21.60 78 SER B C 1
ATOM 1418 O O . SER B 1 78 ? -10.678 16.279 -28.766 1.00 22.68 78 SER B O 1
ATOM 1421 N N . VAL B 1 79 ? -12.788 15.530 -28.897 1.00 15.28 79 VAL B N 1
ATOM 1422 C CA . VAL B 1 79 ? -13.358 16.862 -28.821 1.00 15.48 79 VAL B CA 1
ATOM 1423 C C . VAL B 1 79 ? -14.240 16.968 -27.590 1.00 18.54 79 VAL B C 1
ATOM 1424 O O . VAL B 1 79 ? -15.045 16.079 -27.327 1.00 20.53 79 VAL B O 1
ATOM 1428 N N . ILE B 1 80 ? -14.075 18.041 -26.827 1.00 16.96 80 ILE B N 1
ATOM 1429 C CA . ILE B 1 80 ? -15.004 18.338 -25.744 1.00 17.03 80 ILE B CA 1
ATOM 1430 C C . ILE B 1 80 ? -15.676 19.672 -26.032 1.00 20.07 80 ILE B C 1
ATOM 1431 O O . ILE B 1 80 ? -15.003 20.690 -26.181 1.00 20.46 80 ILE B O 1
ATOM 1436 N N . GLU B 1 81 ? -17.001 19.658 -26.124 1.00 19.53 81 GLU B N 1
ATOM 1437 C CA . GLU B 1 81 ? -17.767 20.887 -26.308 1.00 24.36 81 GLU B CA 1
ATOM 1438 C C . GLU B 1 81 ? -18.134 21.498 -24.964 1.00 23.72 81 GLU B C 1
ATOM 1439 O O . GLU B 1 81 ? -18.529 20.790 -24.035 1.00 24.83 81 GLU B O 1
ATOM 1445 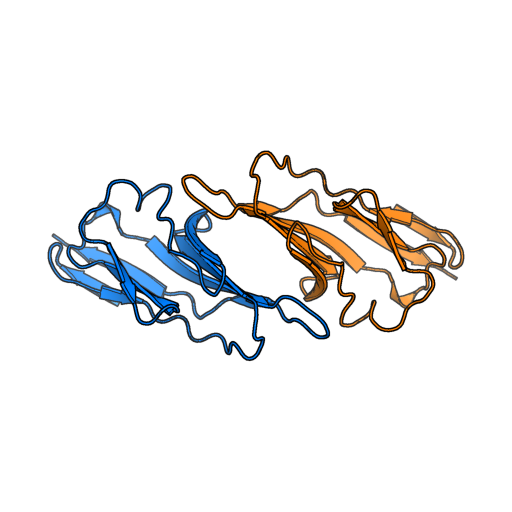N N . ILE B 1 82 ? -17.999 22.815 -24.862 1.00 19.48 82 ILE B N 1
ATOM 1446 C CA . ILE B 1 82 ? -18.236 23.504 -23.601 1.00 21.33 82 ILE B CA 1
ATOM 1447 C C . ILE B 1 82 ? -19.550 24.270 -23.651 1.00 29.37 82 ILE B C 1
ATOM 1448 O O . ILE B 1 82 ? -19.813 25.010 -24.601 1.00 29.54 82 ILE B O 1
ATOM 1453 N N . GLY B 1 83 ? -20.383 24.072 -22.635 1.00 25.97 83 GLY B N 1
ATOM 1454 C CA . GLY B 1 83 ? -21.647 24.777 -22.539 1.00 27.47 83 GLY B CA 1
ATOM 1455 C C . GLY B 1 83 ? -22.853 23.862 -22.552 1.00 26.39 83 GLY B C 1
ATOM 1456 O O . GLY B 1 83 ? -22.721 22.637 -22.551 1.00 24.94 83 GLY B O 1
ATOM 1457 N N . ALA B 1 84 ? -24.036 24.470 -22.565 1.00 28.81 84 ALA B N 1
ATOM 1458 C CA . ALA B 1 84 ? -25.292 23.732 -22.514 1.00 28.09 84 ALA B CA 1
ATOM 1459 C C . ALA B 1 84 ? -25.409 22.740 -23.660 1.00 30.18 84 ALA B C 1
ATOM 1460 O O . ALA B 1 84 ? -25.125 23.066 -24.814 1.00 28.74 84 ALA B O 1
ATOM 1462 N N . GLY B 1 85 ? -25.820 21.519 -23.330 1.00 24.95 85 GLY B N 1
ATOM 1463 C CA . GLY B 1 85 ? -25.940 20.462 -24.314 1.00 25.57 85 GLY B CA 1
ATOM 1464 C C . GLY B 1 85 ? -24.613 20.015 -24.906 1.00 24.94 85 GLY B C 1
ATOM 1465 O O . GLY B 1 85 ? -24.586 19.228 -25.848 1.00 28.59 85 GLY B O 1
ATOM 1466 N N . GLY B 1 86 ? -23.508 20.508 -24.355 1.00 29.13 86 GLY B N 1
ATOM 1467 C CA . GLY B 1 86 ? -22.194 20.153 -24.859 1.00 29.15 86 GLY B CA 1
ATOM 1468 C C . GLY B 1 86 ? -21.953 18.656 -24.888 1.00 29.70 86 GLY B C 1
ATOM 1469 O O . GLY B 1 86 ? -22.181 17.960 -23.900 1.00 29.74 86 GLY B O 1
ATOM 1470 N N . GLN B 1 87 ? -21.506 18.159 -26.033 1.00 24.75 87 GLN B N 1
ATOM 1471 C CA . GLN B 1 87 ? -21.146 16.753 -26.169 1.00 28.36 87 GLN B CA 1
ATOM 1472 C C . GLN B 1 87 ? -19.632 16.553 -26.158 1.00 26.28 87 GLN B C 1
ATOM 1473 O O . GLN B 1 87 ? -18.862 17.505 -26.185 1.00 26.15 87 GLN B O 1
ATOM 1479 N N . SER B 1 88 ? -19.213 15.299 -26.128 1.00 22.43 88 SER B N 1
ATOM 1480 C CA . SER B 1 88 ? -17.804 14.975 -26.264 1.00 22.48 88 SER B CA 1
ATOM 1481 C C . SER B 1 88 ? -17.685 13.628 -26.93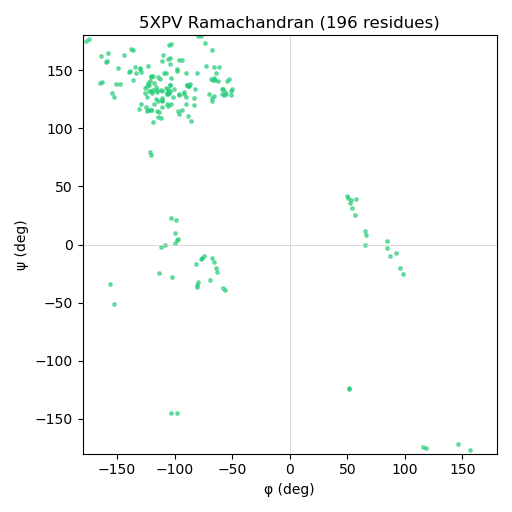8 1.00 25.92 88 SER B C 1
ATOM 1482 O O . SER B 1 88 ? -18.583 12.792 -26.828 1.00 23.52 88 SER B O 1
ATOM 1485 N N . GLY B 1 89 ? -16.583 13.418 -27.647 1.00 19.75 89 GLY B N 1
ATOM 1486 C CA . GLY B 1 89 ? -16.390 12.179 -28.367 1.00 21.20 89 GLY B CA 1
ATOM 1487 C C . GLY B 1 89 ? -15.046 12.113 -29.054 1.00 23.38 89 GLY B C 1
ATOM 1488 O O . GLY B 1 89 ? -14.279 13.079 -29.046 1.00 19.15 89 GLY B O 1
ATOM 1489 N N . ASP B 1 90 ? -14.766 10.958 -29.644 1.00 24.25 90 ASP B N 1
ATOM 1490 C CA . ASP B 1 90 ? -13.507 10.727 -30.330 1.00 22.61 90 ASP B CA 1
ATOM 1491 C C . ASP B 1 90 ? -13.710 10.702 -31.837 1.00 25.18 90 ASP B C 1
ATOM 1492 O O . ASP B 1 90 ? -14.757 10.273 -32.329 1.00 23.59 90 ASP B O 1
ATOM 1497 N N . GLY B 1 91 ? -12.704 11.162 -32.572 1.00 21.76 91 GLY B N 1
ATOM 1498 C CA . GLY B 1 91 ? -12.672 10.949 -34.004 1.00 18.68 91 GLY B CA 1
ATOM 1499 C C . GLY B 1 91 ? -12.243 9.518 -34.296 1.00 19.94 91 GLY B C 1
ATOM 1500 O O . GLY B 1 91 ? -11.980 8.746 -33.378 1.00 19.03 91 GLY B O 1
ATOM 1501 N N . THR B 1 92 ? -12.170 9.167 -35.577 1.00 16.62 92 THR B N 1
ATOM 1502 C CA . THR B 1 92 ? -11.778 7.826 -35.987 1.00 18.72 92 THR B CA 1
ATOM 1503 C C . THR B 1 92 ? -10.331 7.550 -35.586 1.00 19.44 92 THR B C 1
ATOM 1504 O O . THR B 1 92 ? -9.495 8.444 -35.654 1.00 18.49 92 THR B O 1
ATOM 1508 N N . ARG B 1 93 ? -10.044 6.327 -35.145 1.00 19.04 93 ARG B N 1
ATOM 1509 C CA . ARG B 1 93 ? -8.677 5.947 -34.791 1.00 21.59 93 ARG B CA 1
ATOM 1510 C C . ARG B 1 93 ? -7.892 5.560 -36.034 1.00 25.01 93 ARG B C 1
ATOM 1511 O O . ARG B 1 93 ? -8.389 4.815 -36.872 1.00 23.86 93 ARG B O 1
ATOM 1519 N N . TYR B 1 94 ? -6.670 6.072 -36.146 1.00 20.30 94 TYR B N 1
ATOM 1520 C CA . TYR B 1 94 ? -5.814 5.769 -37.289 1.00 23.88 9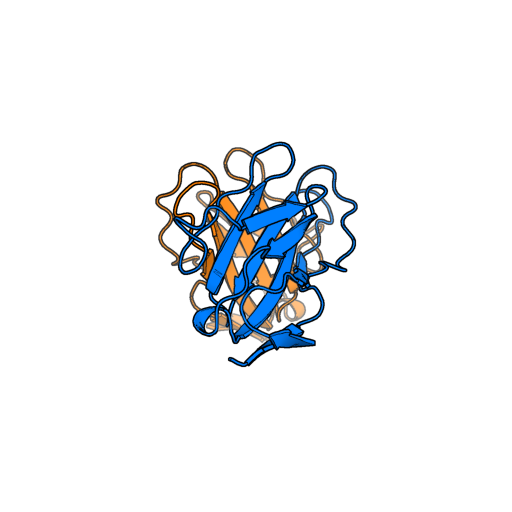4 TYR B CA 1
ATOM 1521 C C . TYR B 1 94 ? -4.557 5.060 -36.822 1.00 23.25 94 TYR B C 1
ATOM 1522 O O . TYR B 1 94 ? -3.974 5.429 -35.809 1.00 24.40 94 TYR B O 1
ATOM 1531 N N . GLN B 1 95 ? -4.138 4.047 -37.568 1.00 20.12 95 GLN B N 1
ATOM 1532 C CA . GLN B 1 95 ? -2.957 3.279 -37.204 1.00 20.81 95 GLN B CA 1
ATOM 1533 C C . GLN B 1 95 ? -1.841 3.563 -38.205 1.00 21.59 95 GLN B C 1
ATOM 1534 O O . GLN B 1 95 ? -2.019 3.396 -39.409 1.00 24.48 95 GLN B O 1
ATOM 1540 N N . LEU B 1 96 ? -0.701 4.007 -37.694 1.00 22.43 96 LEU B N 1
ATOM 1541 C CA . LEU B 1 96 ? 0.417 4.414 -38.533 1.00 24.44 96 LEU B CA 1
ATOM 1542 C C . LEU B 1 96 ? 1.625 3.502 -38.353 1.00 21.95 96 LEU B C 1
ATOM 1543 O O . LEU B 1 96 ? 2.110 3.318 -37.236 1.00 20.57 96 LEU B O 1
ATOM 1548 N N . VAL B 1 97 ? 2.091 2.927 -39.455 1.00 19.95 97 VAL B N 1
ATOM 1549 C CA . VAL B 1 97 ? 3.376 2.234 -39.487 1.00 23.90 97 VAL B CA 1
ATOM 1550 C C . VAL B 1 97 ? 4.405 3.092 -40.224 1.00 20.89 97 VAL B C 1
ATOM 1551 O O . VAL B 1 97 ? 4.122 3.603 -41.308 1.00 21.44 97 VAL B O 1
ATOM 1555 N N . VAL B 1 98 ? 5.587 3.262 -39.633 1.00 19.53 98 VAL B N 1
ATOM 1556 C CA . VAL B 1 98 ? 6.679 3.973 -40.291 1.00 19.01 98 VAL B CA 1
ATOM 1557 C C . VAL B 1 98 ? 7.909 3.073 -40.356 1.00 22.04 98 VAL B C 1
ATOM 1558 O O . VAL B 1 98 ? 8.348 2.540 -39.338 1.00 21.14 98 VAL B O 1
ATOM 1562 N N . PHE B 1 99 ? 8.462 2.898 -41.551 1.00 20.80 99 PHE B N 1
ATOM 1563 C CA . PHE B 1 99 ? 9.585 1.988 -41.716 1.00 23.63 99 PHE B CA 1
ATOM 1564 C C . PHE B 1 99 ? 10.791 2.688 -42.326 1.00 27.11 99 PHE B C 1
ATOM 1565 O O . PHE B 1 99 ? 10.655 3.683 -43.037 1.00 24.58 99 PHE B O 1
ATOM 1573 N N . VAL B 1 100 ? 11.978 2.169 -42.033 1.00 30.99 100 VAL B N 1
ATOM 1574 C CA . VAL B 1 100 ? 13.200 2.736 -42.586 1.00 32.71 100 VAL B CA 1
ATOM 1575 C C . VAL B 1 100 ? 13.315 2.336 -44.062 1.00 40.12 100 VAL B C 1
ATOM 1576 O O . VAL B 1 100 ? 12.877 1.260 -44.478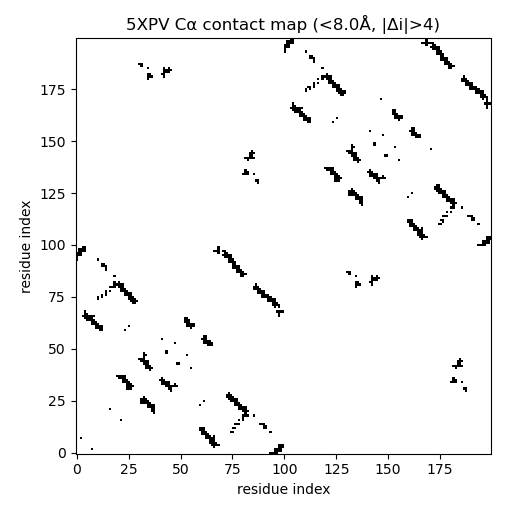 1.00 39.16 100 VAL B O 1
#

Foldseek 3Di:
DEEAFFAKDKAFAPDDDDAPWKKKFKDFQRHTQWIDTPPGDIDGDDPCPPPPQWDCPPVGMIMRGGHDQVSFGKMKMWMWHDDDVIDIDIGDIDGYGYHD/DEEEFQAKDKADAPDDDDAPWKKKFKDFQRHTQWIDTPVGDIDGDDPCHPPPQWDDPPPYMIMRGGDDQVSFGKMKMKMWHDDPPIDIDIGDIDGYGYHD

B-factor: mean 26.68, std 8.23, range [14.17, 63.34]

Radius of gyration: 18.69 Å; Cα contacts (8 Å, |Δi|>4): 505; chains: 2; bounding box: 49×30×46 Å

InterPro domains:
  IPR003598 Immunoglobulin subtype 2 [SM00408] (23-103)
  IPR003598 Immunoglobulin subtype 2 [SM00408] (133-189)
  IPR003599 Immunoglobulin domain subtype [SM00409] (17-118)
  IPR003599 Immunoglobulin domain subtype [SM00409] (127-200)
  IPR007110 Immunoglobulin-like domain [PS50835] (11-98)
  IPR007110 Immunoglobulin-like domain [PS50835] (121-198)
  IPR013106 Immunoglobulin V-set domain [PF07686] (16-116)
  IPR013783 Immunoglobulin-like fold [G3DSA:2.60.40.10] (18-109)
  IPR013783 Immunoglobulin-like fold [G3DSA:2.60.40.10] (119-205)
  IPR036179 Immunoglobulin-like domain superfamily [SSF48726] (18-122)
  IPR036179 Immunoglobulin-like domain superfamily [SSF48726] (117-199)
  IPR051275 Cellular adhesion and signaling domain-containing protein [PTHR11640] (114-204)

Secondary structure (DSSP, 8-state):
-EEETT--EEEP------SSSEEEEEEETTEEEEEEETTS--EE-GGGTT-TTEEEETTTEEEESS--GGG-EEEEEEEEE-STT--EEE---EEEEEE-/-EEETT--EEE--------SSEEEEEEETTEEEEEEETTS--EE-GGGTT-TTEEEETTTEEEESS--GGG-EEEEEEEEE-STT--EEE---EEEEEE-

Solvent-accessible surface area: 9758 Å² total; per-residue (Å²): 76,66,48,102,82,49,87,51,33,66,1,104,5,84,38,103,41,104,27,141,48,39,0,0,2,0,23,14,92,51,56,9,0,0,1,7,34,26,81,36,143,46,14,39,7,92,71,1,69,143,26,135,23,6,109,27,54,135,86,62,22,0,30,0,65,78,3,123,63,79,2,72,8,50,0,21,1,12,0,8,9,28,26,104,56,6,119,33,19,77,8,71,126,47,100,0,49,3,126,134,74,71,42,88,87,47,84,49,37,70,1,99,5,79,32,106,37,108,28,137,48,38,0,0,2,0,20,11,95,52,60,9,0,0,0,14,32,25,83,35,140,44,15,42,8,89,71,0,75,134,25,138,24,10,74,30,56,130,87,64,23,0,33,0,60,81,3,126,63,77,1,68,21,50,0,23,0,11,0,10,11,29,26,104,54,8,119,31,24,79,9,74,118,48,104,5,80,4,95,135

Organism: Branchiostoma floridae (NCBI:txid7739)

Nearest PDB structures (foldseek):
  5xpv-assembly1_B  TM=1.006E+00  e=4.587E-19  Branchiostoma floridae
  5xpw-assembly1_A-2  TM=1.001E+00  e=6.990E-18  Branchiostoma floridae
  2dru-assembly1_A  TM=8.102E-01  e=2.848E-05  Rattus norvegicus
  6umu-assembly1_A  TM=7.004E-01  e=3.593E-06  Homo sapiens
  6o3o-assembly1_B  TM=6.952E-01  e=5.185E-05  Homo sapiens

Sequence (200 aa):
VSHQQGQSHLFECDYPISADTYVINWYKDGTSVMNYLSGGEPAFTEDLDDRTDVQFVNNRNLEITNLRVSDEGEYYCSVIEIGAGGQSGDGTRYQLVVFVVSHQQGQSHLFECDYPISADTYVINWYKDGTSVMNYLSGGEPAFTEDLDDRTDVQFVNNRNLEITNLRVSDEGEYYCSVIEIGAGGQSGDGTRYQLVVFV